Protein 8UCY (pdb70)

GO terms:
  GO:0009507 chloroplast (C, IDA)
  GO:0009706 chloroplast inner membrane (C, IDA)
  GO:0045036 protein targeting to chloroplast (P, IMP)
  GO:0005515 protein binding (F, IPI)
  GO:0016031 tRNA import into mitochondrion (P, IGI)
  GO:0007005 mitochondrion organization (P, IGI)
  GO:0005829 cytosol (C, HDA)
  GO:0009507 chloroplast (C, HDA)
  GO:0009536 plastid (C, HDA)
  GO:0009941 chloroplast envelope (C, HDA)
  GO:0005744 TIM23 mitochondrial import inner membrane translocase complex (C, IPI)

InterPro domains:
  IPR001660 Sterile alpha motif domain [PF00536] (203-252)
  IPR013761 Sterile alpha motif/pointed domain superfamily [G3DSA:1.10.150.50] (200-259)
  IPR013761 Sterile alpha motif/pointed domain superfamily [SSF47769] (202-254)
  IPR039175 Mitochondrial import inner membrane translocase subunit TIM22 [PTHR14110] (27-182)

Organism: Arabidopsis thaliana (NCBI:txid3702)

Secondary structure (DSSP, 8-state):
-GGGHHHHHHHHHHT-GGGHHHHHHTT--GGGGGG--HHHHHHTT--HHHHHHHHHHHHH-TT--/----HHHHHHHHHHT-GGGHHHHHHTT--GGGGGG--HHHHHHTT--HHHHHHHHHHHHH-TTS--/--GGGHHHHHHHHHHT-GGGHHHHHHTT--GGGGGG--HHHHHHTT--HHHHHHHHHHHHH-TTS--

Foldseek 3Di:
DVQCVVVCVLCVVLVNNVCSVLCVVLVVGLVCQLVDDLVSVVVSVHDDVVSVSSVVCSVPPPVRD/DFACVVVCVLCVVVVNNVCSVLCVVLVVGLVCQLVDDLVSVVVSVDDDVVSVSSVVCSVPPVSNPD/DPVQCVVVCVLCVVVVNNVCSVLCVVLVVGLVCQLVDDLVSVVVSVDDDVVSVSSVVCSVPPVVSPD

Nearest PDB structures (foldseek):
  8ucz-assembly3_C  TM=1.009E+00  e=1.328E-09  Arabidopsis thaliana
  8ucy-assembly3_C  TM=1.013E+00  e=4.065E-09  Arabidopsis thaliana
  8ud0-assembly2_B  TM=1.003E+00  e=6.870E-08  Arabidopsis thaliana
  3k1r-assembly1_B  TM=9.208E-01  e=5.910E-02  Homo sapiens
  5f3x-assembly2_D  TM=8.623E-01  e=9.467E-02  Mus musculus

B-factor: mean 31.94, std 17.02, range [13.14, 109.37]

Structure (mmCIF, N/CA/C/O backbone):
data_8UCY
#
_entry.id   8UCY
#
_cell.length_a   28.639
_cell.length_b   92.121
_cell.length_c   93.310
_cell.angle_alpha   90.000
_cell.angle_beta   90.000
_cell.angle_gamma   90.000
#
_symmetry.space_group_name_H-M   'P 21 21 21'
#
loop_
_entity.id
_entity.type
_entity.pdbx_description
1 polymer 'Chloroplastic import inner membrane translocase subunit HP30-1'
2 non-polymer 'CHLORIDE ION'
3 water water
#
loop_
_atom_site.group_PDB
_atom_site.id
_atom_site.type_symbol
_atom_site.label_atom_id
_atom_site.label_alt_id
_atom_site.label_comp_id
_atom_site.label_asym_id
_atom_site.label_entity_id
_atom_site.label_seq_id
_atom_site.pdbx_PDB_ins_code
_atom_site.Cartn_x
_atom_site.Cartn_y
_atom_site.Cartn_z
_atom_site.occupancy
_atom_site.B_iso_or_equiv
_atom_site.auth_seq_id
_atom_site.auth_comp_id
_atom_site.auth_asym_id
_atom_site.auth_atom_id
_atom_site.pdbx_PDB_model_num
ATOM 1 N N . ASP A 1 22 ? 6.95679 64.82565 14.18836 1.000 51.33000 193 ASP A N 1
ATOM 2 C CA . ASP A 1 22 ? 7.84353 63.73245 13.79599 1.000 70.65000 193 ASP A CA 1
ATOM 3 C C . ASP A 1 22 ? 9.27494 64.23826 13.60431 1.000 56.28000 193 ASP A C 1
ATOM 4 O O . ASP A 1 22 ? 10.17781 63.81029 14.31662 1.000 58.98000 193 ASP A O 1
ATOM 7 N N . PRO A 1 23 ? 9.48646 65.14489 12.64446 1.000 73.17719 194 PRO A N 1
ATOM 8 C CA . PRO A 1 23 ? 10.85083 65.66370 12.42785 1.000 68.10817 194 PRO A CA 1
ATOM 9 C C . PRO A 1 23 ? 11.41697 66.39417 13.63533 1.000 65.16571 194 PRO A C 1
ATOM 10 O O . PRO A 1 23 ? 12.64201 66.46489 13.79468 1.000 52.47734 194 PRO A O 1
ATOM 21 N N . PHE A 1 24 ? 10.56104 66.94021 14.49329 1.000 58.06222 195 PHE A N 1
ATOM 22 C CA . PHE A 1 24 ? 10.99929 67.57048 15.72959 1.000 48.81638 195 PHE A CA 1
ATOM 23 C C . PHE A 1 24 ? 11.33695 66.55106 16.80779 1.000 31.91172 195 PHE A C 1
ATOM 24 O O . PHE A 1 24 ? 11.75833 66.93569 17.89648 1.000 26.87954 195 PHE A O 1
ATOM 41 N N . PHE A 1 25 ? 11.12596 65.26655 16.53568 1.000 28.26918 196 PHE A N 1
ATOM 42 C CA . PHE A 1 25 ? 11.31559 64.19826 17.50485 1.000 24.91878 196 PHE A CA 1
ATOM 43 C C . PHE A 1 25 ? 12.26325 63.11544 16.99047 1.000 25.58201 196 PHE A C 1
ATOM 44 O O . PHE A 1 25 ? 12.41365 62.08787 17.66277 1.000 26.15840 196 PHE A O 1
ATOM 61 N N . THR A 1 26 ? 12.95829 63.34492 15.86958 1.000 29.83516 197 THR A N 1
ATOM 62 C CA . THR A 1 26 ? 13.70084 62.26525 15.21534 1.000 30.67210 197 THR A CA 1
ATOM 63 C C . THR A 1 26 ? 14.88983 61.80223 16.05237 1.000 28.20338 197 THR A C 1
ATOM 64 O O . THR A 1 26 ? 15.13305 60.59507 16.20015 1.000 28.91399 197 THR A O 1
ATOM 75 N N . ARG A 1 27 ? 15.66449 62.57954 16.60782 1.000 27.26380 198 ARG A N 1
ATOM 76 C CA . ARG A 1 27 ? 16.84533 62.25760 17.40921 1.000 28.56921 198 ARG A CA 1
ATOM 77 C C . ARG A 1 27 ? 16.46081 61.61687 18.73985 1.000 29.30088 198 ARG A C 1
ATOM 78 O O . ARG A 1 27 ? 17.15997 60.72227 19.23112 1.000 24.00551 198 ARG A O 1
ATOM 98 N N . GLY A 1 28 ? 15.29370 62.14237 19.30197 1.000 22.70535 199 GLY A N 1
ATOM 99 C CA . GLY A 1 28 ? 14.78713 61.46090 20.48859 1.000 20.42087 199 GLY A CA 1
ATOM 100 C C . GLY A 1 28 ? 14.35925 60.03821 20.20928 1.000 22.03948 199 GLY A C 1
ATOM 101 O O . GLY A 1 28 ? 14.57762 59.14434 21.02387 1.000 21.27360 199 GLY A O 1
ATOM 105 N N . ARG A 1 29 ? 13.67870 59.81744 19.07717 1.000 23.52650 200 ARG A N 1
ATOM 106 C CA . ARG A 1 29 ? 13.29468 58.46208 18.68400 1.000 25.49779 200 ARG A CA 1
ATOM 107 C C . ARG A 1 29 ? 14.53138 57.58965 18.51195 1.000 25.35041 200 ARG A C 1
ATOM 108 O O . ARG A 1 29 ? 14.57674 56.45947 18.99406 1.000 28.15074 200 ARG A O 1
ATOM 129 N N . THR A 1 30 ? 15.57846 58.13618 17.89763 1.000 25.78467 201 THR A N 1
ATOM 130 C CA . THR A 1 30 ? 16.81905 57.37974 17.73188 1.000 27.86650 201 THR A CA 1
ATOM 131 C C . THR A 1 30 ? 17.39334 56.95984 19.08643 1.000 26.67951 201 THR A C 1
ATOM 132 O O . THR A 1 30 ? 17.81752 55.80878 19.26024 1.000 25.85836 201 THR A O 1
ATOM 143 N N . MET A 1 31 ? 17.41514 57.87941 20.05275 1.000 23.35543 202 MET A N 1
ATOM 144 C CA . MET A 1 31 ? 17.92235 57.53253 21.37454 1.000 21.10253 202 MET A CA 1
ATOM 145 C C . MET A 1 31 ? 17.06177 56.45215 22.00138 1.000 21.80261 202 MET A C 1
ATOM 146 O O . MET A 1 31 ? 17.58303 55.48323 22.54958 1.000 21.64733 202 MET A O 1
ATOM 160 N N . LEU A 1 32 ? 15.73259 56.59210 21.93063 1.000 21.47100 203 LEU A N 1
ATOM 161 C CA . LEU A 1 32 ? 14.88093 55.59771 22.56369 1.000 20.91830 203 LEU A CA 1
ATOM 162 C C . LEU A 1 32 ? 15.05078 54.22546 21.93210 1.000 21.32624 203 LEU A C 1
ATOM 163 O O . LEU A 1 32 ? 15.05520 53.19968 22.63650 1.000 22.00790 203 LEU A O 1
ATOM 179 N N . VAL A 1 33 ? 15.18694 54.16496 20.60085 1.000 23.83180 204 VAL A N 1
ATOM 180 C CA . VAL A 1 33 ? 15.43470 52.87680 19.96242 1.000 28.46657 204 VAL A CA 1
ATOM 181 C C . VAL A 1 33 ? 16.73960 52.27771 20.47202 1.000 28.71134 204 VAL A C 1
ATOM 182 O O . VAL A 1 33 ? 16.83689 51.08409 20.74894 1.000 30.07992 204 VAL A O 1
ATOM 195 N N . LYS A 1 34 ? 17.76293 53.10629 20.61643 1.000 25.30567 205 LYS A N 1
ATOM 196 C CA . LYS A 1 34 ? 19.05371 52.60530 21.08030 1.000 25.38725 205 LYS A CA 1
ATOM 197 C C . LYS A 1 34 ? 18.97615 52.08560 22.51404 1.000 31.16163 205 LYS A C 1
ATOM 198 O O . LYS A 1 34 ? 19.65827 51.12035 22.85814 1.000 26.90586 205 LYS A O 1
ATOM 217 N N . LEU A 1 35 ? 18.14516 52.68371 23.35112 1.000 24.61611 206 LEU A N 1
ATOM 218 C CA . LEU A 1 35 ? 17.98247 52.27104 24.74319 1.000 23.07908 206 LEU A CA 1
ATOM 219 C C . LEU A 1 35 ? 16.98164 51.13165 24.92297 1.000 22.23424 206 LEU A C 1
ATOM 220 O O . LEU A 1 35 ? 16.89589 50.58678 26.02566 1.000 29.79041 206 LEU A O 1
ATOM 236 N N . GLY A 1 36 ? 16.27330 50.73565 23.87445 1.000 25.71098 207 GLY A N 1
ATOM 237 C CA . GLY A 1 36 ? 15.18431 49.77718 24.05975 1.000 27.34538 207 GLY A CA 1
ATOM 238 C C . GLY A 1 36 ? 14.01627 50.37518 24.81805 1.000 28.99295 207 GLY A C 1
ATOM 239 O O . GLY A 1 36 ? 13.34945 49.65561 25.58968 1.000 33.08818 207 GLY A O 1
ATOM 243 N N . LEU A 1 37 ? 13.75794 51.67741 24.63553 1.000 23.77653 208 LEU A N 1
ATOM 244 C CA . LEU A 1 37 ? 12.71074 52.40668 25.33208 1.000 22.50270 208 LEU A CA 1
ATOM 245 C C . LEU A 1 37 ? 11.73748 53.06525 24.36140 1.000 22.94749 208 LEU A C 1
ATOM 246 O O . LEU A 1 37 ? 11.17074 54.08995 24.66838 1.000 21.06305 208 LEU A O 1
ATOM 262 N N A GLU A 1 38 ? 11.50829 52.43494 23.21195 0.610 27.34802 209 GLU A N 1
ATOM 263 N N B GLU A 1 38 ? 11.51726 52.45199 23.19599 0.390 27.32433 209 GLU A N 1
ATOM 264 C CA A GLU A 1 38 ? 10.67904 53.01983 22.16499 0.610 27.80333 209 GLU A CA 1
ATOM 265 C CA B GLU A 1 38 ? 10.67401 53.06980 22.17512 0.390 27.76912 209 GLU A CA 1
ATOM 266 C C A GLU A 1 38 ? 9.25313 53.26933 22.63558 0.610 24.52926 209 GLU A C 1
ATOM 267 C C B GLU A 1 38 ? 9.26111 53.32322 22.67971 0.390 24.65296 209 GLU A C 1
ATOM 268 O O A GLU A 1 38 ? 8.56596 54.13409 22.08523 0.610 25.47148 209 GLU A O 1
ATOM 269 O O B GLU A 1 38 ? 8.58694 54.23883 22.19648 0.390 25.70835 209 GLU A O 1
ATOM 291 N N . LYS A 1 39 ? 8.78749 52.52037 23.63400 1.000 24.43714 210 LYS A N 1
ATOM 292 C CA . LYS A 1 39 ? 7.42865 52.70286 24.12838 1.000 25.91363 210 LYS A CA 1
ATOM 293 C C . LYS A 1 39 ? 7.19272 54.11028 24.67110 1.000 26.66109 210 LYS A C 1
ATOM 294 O O . LYS A 1 39 ? 6.03634 54.55308 24.72400 1.000 29.59829 210 LYS A O 1
ATOM 313 N N . TYR A 1 40 ? 8.22933 54.81922 25.07320 1.000 21.58153 211 TYR A N 1
ATOM 314 C CA . TYR A 1 40 ? 8.07252 56.13457 25.66864 1.000 20.43140 211 TYR A CA 1
ATOM 315 C C . TYR A 1 40 ? 8.12579 57.25521 24.64644 1.000 21.87631 211 TYR A C 1
ATOM 316 O O . TYR A 1 40 ? 8.12498 58.41525 25.02738 1.000 19.57866 211 TYR A O 1
ATOM 334 N N A GLU A 1 41 ? 8.20121 56.94455 23.35360 0.540 20.34191 212 GLU A N 1
ATOM 335 N N B GLU A 1 41 ? 8.20522 56.93555 23.35657 0.460 20.33928 212 GLU A N 1
ATOM 336 C CA A GLU A 1 41 ? 8.12956 58.01400 22.36235 0.540 21.23676 212 GLU A CA 1
ATOM 337 C CA B GLU A 1 41 ? 8.11958 57.98204 22.34128 0.460 21.29466 212 GLU A CA 1
ATOM 338 C C A GLU A 1 41 ? 6.82094 58.78645 22.50119 0.540 21.22097 212 GLU A C 1
ATOM 339 C C B GLU A 1 41 ? 6.82495 58.77447 22.49215 0.460 21.21833 212 GLU A C 1
ATOM 340 O O A GLU A 1 41 ? 6.80872 60.01875 22.37832 0.540 20.72354 212 GLU A O 1
ATOM 341 O O B GLU A 1 41 ? 6.82772 60.00780 22.36727 0.460 20.70248 212 GLU A O 1
ATOM 363 N N . LYS A 1 42 ? 5.71878 58.08371 22.78215 1.000 22.18161 213 LYS A N 1
ATOM 364 C CA . LYS A 1 42 ? 4.43831 58.75596 23.00972 1.000 21.57364 213 LYS A CA 1
ATOM 365 C C . LYS A 1 42 ? 4.56311 59.78723 24.13525 1.000 23.65284 213 LYS A C 1
ATOM 366 O O . LYS A 1 42 ? 4.06699 60.91806 24.02244 1.000 20.10504 213 LYS A O 1
ATOM 385 N N . ASN A 1 43 ? 5.21420 59.40507 25.22584 1.000 18.13112 214 ASN A N 1
ATOM 386 C CA . ASN A 1 43 ? 5.41415 60.28235 26.37393 1.000 15.98876 214 ASN A CA 1
ATOM 387 C C . ASN A 1 43 ? 6.21775 61.51410 25.97551 1.000 18.61539 214 ASN A C 1
ATOM 388 O O . ASN A 1 43 ? 5.93302 62.63568 26.43354 1.000 16.82833 214 ASN A O 1
ATOM 399 N N . PHE A 1 44 ? 7.26839 61.32710 25.17233 1.000 16.74148 215 PHE A N 1
ATOM 400 C CA . PHE A 1 44 ? 8.03301 62.46604 24.68870 1.000 15.69925 215 PHE A CA 1
ATOM 401 C C . PHE A 1 44 ? 7.16758 63.41232 23.86667 1.000 15.55976 215 PHE A C 1
ATOM 402 O O . PHE A 1 44 ? 7.20361 64.62482 24.07872 1.000 16.42829 215 PHE A O 1
ATOM 419 N N . LYS A 1 45 ? 6.35147 62.87488 22.95486 1.000 16.49935 216 LYS A N 1
ATOM 420 C CA . LYS A 1 45 ? 5.46316 63.72703 22.17761 1.000 18.15744 216 LYS A CA 1
ATOM 421 C C . LYS A 1 45 ? 4.47909 64.44686 23.07310 1.000 18.90490 216 LYS A C 1
ATOM 422 O O . LYS A 1 45 ? 4.22386 65.63813 22.87629 1.000 17.83109 216 LYS A O 1
ATOM 441 N N . LYS A 1 46 ? 3.89740 63.73985 24.04770 1.000 16.89413 217 LYS A N 1
ATOM 442 C CA . LYS A 1 46 ? 2.86939 64.35079 24.88194 1.000 18.39431 217 LYS A CA 1
ATOM 443 C C . LYS A 1 46 ? 3.44787 65.50530 25.68448 1.000 19.42338 217 LYS A C 1
ATOM 444 O O . LYS A 1 46 ? 2.78203 66.53625 25.85754 1.000 22.23161 217 LYS A O 1
ATOM 463 N N . GLY A 1 47 ? 4.67633 65.35919 26.17429 1.000 19.52866 218 GLY A N 1
ATOM 464 C CA . GLY A 1 47 ? 5.38793 66.35589 26.94733 1.000 19.32074 218 GLY A CA 1
ATOM 465 C C . GLY A 1 47 ? 6.07042 67.41453 26.15355 1.000 20.83934 218 GLY A C 1
ATOM 466 O O . GLY A 1 47 ? 6.71501 68.28064 26.74331 1.000 19.01017 218 GLY A O 1
ATOM 470 N N . LEU A 1 48 ? 6.01163 67.31781 24.83834 1.000 17.05204 219 LEU A N 1
ATOM 471 C CA . LEU A 1 48 ? 6.72718 68.24472 23.95220 1.000 17.60474 219 LEU A CA 1
ATOM 472 C C . LEU A 1 48 ? 8.22639 68.21638 24.23512 1.000 17.56000 219 LEU A C 1
ATOM 473 O O . LEU A 1 48 ? 8.90739 69.23425 24.14324 1.000 16.76517 219 LEU A O 1
ATOM 489 N N . LEU A 1 49 ? 8.74267 67.01024 24.47872 1.000 16.10193 220 LEU A N 1
ATOM 490 C CA . LEU A 1 49 ? 10.17204 66.74208 24.66508 1.000 14.49121 220 LEU A CA 1
ATOM 491 C C . LEU A 1 49 ? 10.78828 66.56218 23.27121 1.000 17.89162 2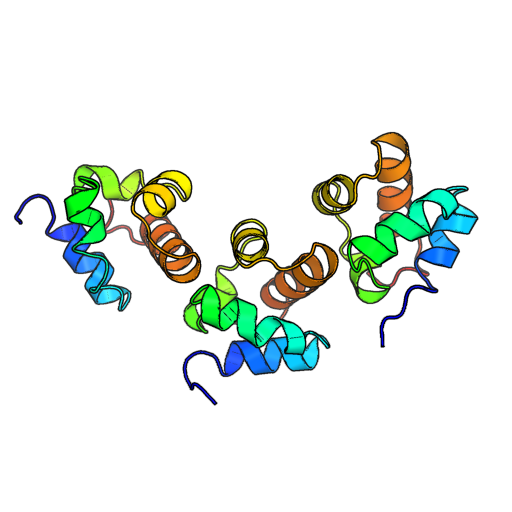20 LEU A C 1
ATOM 492 O O . LEU A 1 49 ? 11.18601 65.46861 22.85217 1.000 17.91531 220 LEU A O 1
ATOM 508 N N . THR A 1 50 ? 10.84075 67.69605 22.55404 1.000 18.38378 221 THR A N 1
ATOM 509 C CA . THR A 1 50 ? 11.35479 67.75295 21.20283 1.000 18.48116 221 THR A CA 1
ATOM 510 C C . THR A 1 50 ? 12.87491 67.64629 21.22754 1.000 17.99953 221 THR A C 1
ATOM 511 O O . THR A 1 50 ? 13.52353 67.72823 22.27432 1.000 17.76266 221 THR A O 1
ATOM 522 N N . ASP A 1 51 ? 13.44921 67.53783 20.03588 1.000 19.64709 222 ASP A N 1
ATOM 523 C CA . ASP A 1 51 ? 14.88939 67.29032 19.97428 1.000 19.96292 222 ASP A CA 1
ATOM 524 C C . ASP A 1 51 ? 15.72786 68.36538 20.65044 1.000 18.53380 222 ASP A C 1
ATOM 525 O O . ASP A 1 51 ? 16.72262 68.00765 21.30087 1.000 18.99175 222 ASP A O 1
ATOM 534 N N . PRO A 1 52 ? 15.39361 69.65925 20.58294 1.000 18.01269 223 PRO A N 1
ATOM 535 C CA . PRO A 1 52 ? 16.14922 70.65496 21.36796 1.000 18.52064 223 PRO A CA 1
ATOM 536 C C . PRO A 1 52 ? 16.13945 70.41915 22.86737 1.000 19.52076 223 PRO A C 1
ATOM 537 O O . PRO A 1 52 ? 17.03245 70.92621 23.56606 1.000 19.83396 223 PRO A O 1
ATOM 548 N N . THR A 1 53 ? 15.14148 69.68688 23.39919 1.000 16.84676 224 THR A N 1
ATOM 549 C CA . THR A 1 53 ? 15.12567 69.43224 24.83256 1.000 15.72031 224 THR A CA 1
ATOM 550 C C . THR A 1 53 ? 16.08300 68.32500 25.27511 1.000 15.58082 224 THR A C 1
ATOM 551 O O . THR A 1 53 ? 16.35690 68.20923 26.46664 1.000 16.09930 224 THR A O 1
ATOM 562 N N . LEU A 1 54 ? 16.55416 67.47874 24.36065 1.000 16.84676 225 LEU A N 1
ATOM 563 C CA . LEU A 1 54 ? 17.31753 66.29640 24.77215 1.000 18.17850 225 LEU A CA 1
ATOM 564 C C . LEU A 1 54 ? 18.52383 66.61230 25.64614 1.000 17.60737 225 LEU A C 1
ATOM 565 O O . LEU A 1 54 ? 18.66413 65.97475 26.70343 1.000 18.42589 225 LEU A O 1
ATOM 581 N N . PRO A 1 55 ? 19.37570 67.60189 25.32907 1.000 18.01532 226 PRO A N 1
ATOM 582 C CA . PRO A 1 55 ? 20.50005 67.88763 26.23704 1.000 19.59709 226 PRO A CA 1
ATOM 583 C C . PRO A 1 55 ? 20.04641 68.46883 27.57182 1.000 20.50509 226 PRO A C 1
ATOM 584 O O . PRO A 1 55 ? 20.85994 68.56422 28.50452 1.000 23.60283 226 PRO A O 1
ATOM 595 N N . LEU A 1 56 ? 18.78508 68.89738 27.68575 1.000 18.00742 227 LEU A N 1
ATOM 596 C CA . LEU A 1 56 ? 18.29725 69.58193 28.87082 1.000 17.63369 227 LEU A CA 1
ATOM 597 C C . LEU A 1 56 ? 17.45267 68.70583 29.78717 1.000 15.63345 227 LEU A C 1
ATOM 598 O O . LEU A 1 56 ? 17.00092 69.19777 30.83073 1.000 19.81290 227 LEU A O 1
ATOM 614 N N . LEU A 1 57 ? 17.21059 67.44253 29.42014 1.000 16.17299 228 LEU A N 1
ATOM 615 C CA . LEU A 1 57 ? 16.26285 66.62475 30.17371 1.000 16.60199 228 LEU A CA 1
ATOM 616 C C . LEU A 1 57 ? 16.72795 66.48552 31.61905 1.000 18.87858 228 LEU A C 1
ATOM 617 O O . LEU A 1 57 ? 17.93622 66.40489 31.91203 1.000 19.49181 228 LEU A O 1
ATOM 633 N N . THR A 1 58 ? 15.75657 66.47532 32.52568 1.000 19.93397 229 THR A N 1
ATOM 634 C CA . THR A 1 58 ? 15.96668 66.30390 33.95311 1.000 20.96567 229 THR A CA 1
ATOM 635 C C . THR A 1 58 ? 15.07106 65.17083 34.44384 1.000 22.07896 229 THR A C 1
ATOM 636 O O . THR A 1 58 ? 14.05996 64.81549 33.81262 1.000 19.88659 229 THR A O 1
ATOM 647 N N . ASP A 1 59 ? 15.43135 64.61024 35.59718 1.000 22.43690 230 ASP A N 1
ATOM 648 C CA . ASP A 1 59 ? 14.55467 63.61291 36.19525 1.000 23.62125 230 ASP A CA 1
ATOM 649 C C . ASP A 1 59 ? 13.14629 64.17112 36.39261 1.000 24.48978 230 ASP A C 1
ATOM 650 O O . ASP A 1 59 ? 12.15273 63.49290 36.11356 1.000 22.75799 230 ASP A O 1
ATOM 659 N N . SER A 1 60 ? 13.04245 65.41486 36.85383 1.000 22.58165 231 SER A N 1
ATOM 660 C CA . SER A 1 60 ? 11.73406 66.01304 37.09723 1.000 26.69267 231 SER A CA 1
ATOM 661 C C . SER A 1 60 ? 10.90814 66.07451 35.81994 1.000 22.62903 231 SER A C 1
ATOM 662 O O . SER A 1 60 ? 9.71345 65.75138 35.82992 1.000 27.80597 231 SER A O 1
ATOM 670 N N . ALA A 1 61 ? 11.52202 66.48688 34.71256 1.000 21.21833 232 ALA A N 1
ATOM 671 C CA . ALA A 1 61 ? 10.77905 66.62238 33.45740 1.000 21.70787 232 ALA A CA 1
ATOM 672 C C . ALA A 1 61 ? 10.29799 65.25417 32.96826 1.000 22.35794 232 ALA A C 1
ATOM 673 O O . ALA A 1 61 ? 9.15284 65.10020 32.53864 1.000 21.65260 232 ALA A O 1
ATOM 680 N N . LEU A 1 62 ? 11.15400 64.23569 33.07010 1.000 21.40257 233 LEU A N 1
ATOM 681 C CA . LEU A 1 62 ? 10.78392 62.90154 32.60097 1.000 20.89461 233 LEU A CA 1
ATOM 682 C C . LEU A 1 62 ? 9.72909 62.29026 33.50914 1.000 20.82092 233 LEU A C 1
ATOM 683 O O . LEU A 1 62 ? 8.83041 61.59366 33.02298 1.000 21.58943 233 LEU A O 1
ATOM 699 N N . LYS A 1 63 ? 9.80171 62.56801 34.82080 1.000 21.78419 234 LYS A N 1
ATOM 700 C CA . LYS A 1 63 ? 8.75473 62.12074 35.73037 1.000 25.06353 234 LYS A CA 1
ATOM 701 C C . LYS A 1 63 ? 7.42788 62.80336 35.39799 1.000 24.20553 234 LYS A C 1
ATOM 702 O O . LYS A 1 63 ? 6.36549 62.16928 35.43610 1.000 26.84006 234 LYS A O 1
ATOM 721 N N . ASP A 1 64 ? 7.46845 64.08833 35.03022 1.000 24.30818 235 ASP A N 1
ATOM 722 C CA . ASP A 1 64 ? 6.24355 64.77518 34.64578 1.000 26.84006 235 ASP A CA 1
ATOM 723 C C . ASP A 1 64 ? 5.67119 64.22493 33.34877 1.000 24.50031 235 ASP A C 1
ATOM 724 O O . ASP A 1 64 ? 4.45397 64.30336 33.12979 1.000 32.47495 235 ASP A O 1
ATOM 733 N N . ALA A 1 65 ? 6.50219 63.62581 32.51469 1.000 23.65284 236 ALA A N 1
ATOM 734 C CA . ALA A 1 65 ? 6.08901 62.93149 31.30321 1.000 23.64757 236 ALA A CA 1
ATOM 735 C C . ALA A 1 65 ? 5.72955 61.46447 31.57473 1.000 23.55546 236 ALA A C 1
ATOM 736 O O . ALA A 1 65 ? 5.55063 60.69269 30.63190 1.000 25.89258 236 ALA A O 1
ATOM 743 N N . ASN A 1 66 ? 5.63177 61.06916 32.84380 1.000 22.88695 237 ASN A N 1
ATOM 744 C CA . ASN A 1 66 ? 5.13025 59.75170 33.23781 1.000 25.18197 237 ASN A CA 1
ATOM 745 C C . ASN A 1 66 ? 6.07006 58.60849 32.87128 1.000 27.38486 237 ASN A C 1
ATOM 746 O O . ASN A 1 66 ? 5.62196 57.48060 32.66372 1.000 27.68490 237 ASN A O 1
ATOM 757 N N . ILE A 1 67 ? 7.36478 58.87782 32.81909 1.000 23.55282 238 ILE A N 1
ATOM 758 C CA . ILE A 1 67 ? 8.36754 57.84944 32.54181 1.000 22.78168 238 ILE A CA 1
ATOM 759 C C . ILE A 1 67 ? 8.81997 57.26949 33.87104 1.000 21.03936 238 ILE A C 1
ATOM 760 O O . ILE A 1 67 ? 9.19185 58.04657 34.76276 1.000 24.01867 238 ILE A O 1
ATOM 776 N N . PRO A 1 68 ? 8.80430 55.94905 34.03771 1.000 21.51047 239 PRO A N 1
ATOM 777 C CA . PRO A 1 68 ? 9.13775 55.32706 35.33691 1.000 23.50282 239 PRO A CA 1
ATOM 778 C C . PRO A 1 68 ? 10.62190 55.39364 35.64908 1.000 23.85023 239 PRO A C 1
ATOM 779 O O . PRO A 1 68 ? 11.44902 55.71360 34.78333 1.000 22.15266 239 PRO A O 1
ATOM 790 N N . PRO A 1 69 ? 10.99804 55.04686 36.88196 1.000 23.55546 240 PRO A N 1
ATOM 791 C CA . PRO A 1 69 ? 12.37410 55.32397 37.34073 1.000 23.35017 240 PRO A CA 1
ATOM 792 C C . PRO A 1 69 ? 13.47410 54.70312 36.49542 1.000 21.82893 240 PRO A C 1
ATOM 793 O O . PRO A 1 69 ? 14.43423 55.40087 36.15554 1.000 20.40771 240 PRO A O 1
ATOM 804 N N . GLY A 1 70 ? 13.38305 53.42693 36.14325 1.000 21.16043 241 GLY A N 1
ATOM 805 C CA . GLY A 1 70 ? 14.46015 52.77578 35.40787 1.000 20.17347 241 GLY A CA 1
ATOM 806 C C . GLY A 1 70 ? 14.74963 53.46041 34.07940 1.000 19.51023 241 GLY A C 1
ATOM 807 O O . GLY A 1 70 ? 15.90109 53.82127 33.76454 1.000 17.77318 241 GLY A O 1
ATOM 811 N N . PRO A 1 71 ? 13.70993 53.62152 33.26351 1.000 18.79173 242 PRO A N 1
ATOM 812 C CA . PRO A 1 71 ? 13.86242 54.33889 31.98922 1.000 18.23113 242 PRO A CA 1
ATOM 813 C C . PRO A 1 71 ? 14.39825 55.73991 32.17941 1.000 17.04415 242 PRO A C 1
ATOM 814 O O . PRO A 1 71 ? 15.23431 56.17271 31.37794 1.000 16.12299 242 PRO A O 1
ATOM 825 N N . ARG A 1 72 ? 13.99028 56.46290 33.21852 1.000 18.15481 243 ARG A N 1
ATOM 826 C CA . ARG A 1 72 ? 14.56620 57.79089 33.43749 1.000 17.64159 243 ARG A CA 1
ATOM 827 C C . ARG A 1 72 ? 16.07943 57.69773 33.65324 1.000 18.57328 243 ARG A C 1
ATOM 828 O O . ARG A 1 72 ? 16.84532 58.50086 33.09375 1.000 17.60737 243 ARG A O 1
ATOM 849 N N . LEU A 1 73 ? 16.53087 56.71715 34.44045 1.000 17.93899 244 LEU A N 1
ATOM 850 C CA . LEU A 1 73 ? 17.96313 56.59790 34.66619 1.000 17.52315 244 LEU A CA 1
ATOM 851 C C . LEU A 1 73 ? 18.69647 56.35591 33.35008 1.000 19.42601 244 LEU A C 1
ATOM 852 O O . LEU A 1 73 ? 19.77479 56.91953 33.10478 1.000 18.09164 244 LEU A O 1
ATOM 868 N N . MET A 1 74 ? 18.16171 55.48453 32.51423 1.000 16.11772 245 MET A N 1
ATOM 869 C CA . MET A 1 74 ? 18.81919 55.13932 31.25791 1.000 16.15983 245 MET A CA 1
ATOM 870 C C . MET A 1 74 ? 18.86045 56.33178 30.30390 1.000 15.95718 245 MET A C 1
ATOM 871 O O . MET A 1 74 ? 19.89180 56.58829 29.68685 1.000 16.52040 245 MET A O 1
ATOM 885 N N . ILE A 1 75 ? 17.78467 57.11200 30.22059 1.000 14.98864 246 ILE A N 1
ATOM 886 C CA . ILE A 1 75 ? 17.72500 58.28415 29.34960 1.000 14.93074 246 ILE A CA 1
ATOM 887 C C . ILE A 1 75 ? 18.69335 59.33883 29.83162 1.000 16.37302 246 ILE A C 1
ATOM 888 O O . ILE A 1 75 ? 19.46130 59.89957 29.03152 1.000 17.08100 246 ILE A O 1
ATOM 904 N N . LEU A 1 76 ? 18.68696 59.63052 31.13837 1.000 17.04678 247 LEU A N 1
ATOM 905 C CA . LEU A 1 76 ? 19.56533 60.68703 31.65045 1.000 17.56526 247 LEU A CA 1
ATOM 906 C C . LEU A 1 76 ? 21.02555 60.31984 31.46654 1.000 19.26810 247 LEU A C 1
ATOM 907 O O . LEU A 1 76 ? 21.86055 61.18136 31.17116 1.000 20.84724 247 LEU A O 1
ATOM 923 N N . ASP A 1 77 ? 21.37186 59.04565 31.66508 1.000 17.73634 248 ASP A N 1
ATOM 924 C CA . ASP A 1 77 ? 22.74912 58.61443 31.46306 1.000 19.75237 248 ASP A CA 1
ATOM 925 C C . ASP A 1 77 ? 23.14201 58.75751 29.99915 1.000 19.47865 248 ASP A C 1
ATOM 926 O O . ASP A 1 77 ? 24.24438 59.20932 29.68456 1.000 18.21008 248 ASP A O 1
ATOM 935 N N . HIS A 1 78 ? 22.24875 58.37598 29.09179 1.000 17.23101 249 HIS A N 1
ATOM 936 C CA . HIS A 1 78 ? 22.51967 58.51382 27.67395 1.000 16.90992 249 HIS A CA 1
ATOM 937 C C . HIS A 1 78 ? 22.83410 59.95204 27.31038 1.000 18.81541 249 HIS A C 1
ATOM 938 O O . HIS A 1 78 ? 23.81737 60.23971 26.61344 1.000 18.62592 249 HIS A O 1
ATOM 952 N N . ILE A 1 79 ? 22.03555 60.89609 27.78731 1.000 18.16797 250 ILE A N 1
ATOM 953 C CA . ILE A 1 79 ? 22.28599 62.27342 27.35562 1.000 18.72593 250 ILE A CA 1
ATOM 954 C C . ILE A 1 79 ? 23.57289 62.81708 27.95914 1.000 23.53703 250 ILE A C 1
ATOM 955 O O . ILE A 1 79 ? 24.23570 63.66025 27.34582 1.000 24.96878 250 ILE A O 1
ATOM 971 N N . GLN A 1 80 ? 24.00713 62.31255 29.11657 1.000 25.07669 251 GLN A N 1
ATOM 972 C CA . GLN A 1 80 ? 25.29512 62.73931 29.68079 1.000 25.97680 251 GLN A CA 1
ATOM 973 C C . GLN A 1 80 ? 26.49928 62.07809 29.02030 1.000 26.22420 251 GLN A C 1
ATOM 974 O O . GLN A 1 80 ? 27.64696 62.55172 29.18973 1.000 27.85860 251 GLN A O 1
ATOM 988 N N . ARG A 1 81 ? 26.29072 61.03391 28.22479 1.000 24.35292 252 ARG A N 1
ATOM 989 C CA . ARG A 1 81 ? 27.41202 60.29836 27.66517 1.000 22.28951 252 ARG A CA 1
ATOM 990 C C . ARG A 1 81 ? 27.51793 60.38229 26.15031 1.000 27.66121 252 ARG A C 1
ATOM 991 O O . ARG A 1 81 ? 28.61962 60.31469 25.60540 1.000 26.89533 252 ARG A O 1
ATOM 1013 N N . ASP A 1 82 ? 26.41136 60.48206 25.44431 1.000 29.08243 253 ASP A N 1
ATOM 1014 C CA . ASP A 1 82 ? 26.44951 60.35874 24.00696 1.000 28.86136 253 ASP A CA 1
ATOM 1015 C C . ASP A 1 82 ? 26.77685 61.70064 23.37714 1.000 30.13519 253 ASP A C 1
ATOM 1016 O O . ASP A 1 82 ? 26.01709 62.65548 23.55907 1.000 31.46430 253 ASP A O 1
ATOM 1025 N N . PRO A 1 83 ? 27.91326 61.83942 22.69172 1.000 30.15888 254 PRO A N 1
ATOM 1026 C CA . PRO A 1 83 ? 28.19764 63.11039 22.02175 1.000 34.98314 254 PRO A CA 1
ATOM 1027 C C . PRO A 1 83 ? 27.26061 63.37247 20.85704 1.000 37.33342 254 PRO A C 1
ATOM 1028 O O . PRO A 1 83 ? 27.32523 64.46098 20.28875 1.000 42.54721 254 PRO A O 1
ATOM 1039 N N . GLU A 1 84 ? 26.37427 62.41849 20.52522 1.000 39.60212 255 GLU A N 1
ATOM 1040 C CA . GLU A 1 84 ? 25.36037 62.65215 19.50349 1.000 50.35341 255 GLU A CA 1
ATOM 1041 C C . GLU A 1 84 ? 24.30081 63.62192 19.99966 1.000 46.42136 255 GLU A C 1
ATOM 1042 O O . GLU A 1 84 ? 23.67162 64.33136 19.20087 1.000 49.99284 255 GLU A O 1
ATOM 1054 N N . ILE A 1 85 ? 24.08866 63.65540 21.31089 1.000 42.07347 256 ILE A N 1
ATOM 1055 C CA . ILE A 1 85 ? 23.12623 64.56696 21.92685 1.000 49.04535 256 ILE A CA 1
ATOM 1056 C C . ILE A 1 85 ? 23.85113 65.89315 22.11472 1.000 54.70393 256 ILE A C 1
ATOM 1057 O O . ILE A 1 85 ? 24.75559 65.99987 22.94938 1.000 56.29886 256 ILE A O 1
ATOM 1073 N N . LYS A 1 86 ? 23.48067 66.88784 21.31348 1.000 57.12001 257 LYS A N 1
ATOM 1074 C CA . LYS A 1 86 ? 24.12047 68.20138 21.33738 1.000 72.20339 257 LYS A CA 1
ATOM 1075 C C . LYS A 1 86 ? 24.43599 68.66907 22.75836 1.000 68.58717 257 LYS A C 1
ATOM 1076 O O . LYS A 1 86 ? 24.22715 69.83502 23.10045 1.000 69.95839 257 LYS A O 1
ATOM 1080 N N . ASP B 1 22 ? 15.59994 39.20497 59.59323 1.000 54.52233 193 ASP B N 1
ATOM 1081 C CA . ASP B 1 22 ? 16.49545 38.93768 60.71796 1.000 70.27948 193 ASP B CA 1
ATOM 1082 C C . ASP B 1 22 ? 17.54378 40.04166 60.83467 1.000 67.73181 193 ASP B C 1
ATOM 1083 O O . ASP B 1 22 ? 18.74125 39.79531 60.65890 1.000 54.01700 193 ASP B O 1
ATOM 1091 N N . PRO B 1 23 ? 17.09652 41.26129 61.13569 1.000 46.83456 194 PRO B N 1
ATOM 1092 C CA . PRO B 1 23 ? 18.01870 42.40633 61.12457 1.000 39.47842 194 PRO B CA 1
ATOM 1093 C C . PRO B 1 23 ? 18.86780 42.50916 62.37817 1.000 39.98901 194 PRO B C 1
ATOM 1094 O O . PRO B 1 23 ? 18.39737 42.30828 63.49903 1.0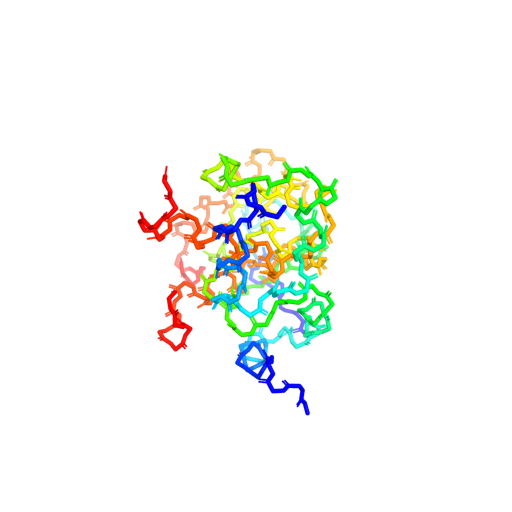00 38.28617 194 PRO B O 1
ATOM 1105 N N . PHE B 1 24 ? 20.12987 42.90173 62.16494 1.000 32.31966 195 PHE B N 1
ATOM 1106 C CA . PHE B 1 24 ? 21.08188 43.14237 63.27329 1.000 26.48739 195 PHE B CA 1
ATOM 1107 C C . PHE B 1 24 ? 21.13792 44.64849 63.57435 1.000 21.98685 195 PHE B C 1
ATOM 1108 O O . PHE B 1 24 ? 21.39423 45.39569 62.64752 1.000 21.72103 195 PHE B O 1
ATOM 1125 N N . PHE B 1 25 ? 20.91431 45.03643 64.82449 1.000 19.73131 196 PHE B N 1
ATOM 1126 C CA . PHE B 1 25 ? 20.97948 46.46061 65.25958 1.000 17.73897 196 PHE B CA 1
ATOM 1127 C C . PHE B 1 25 ? 21.91157 46.63832 66.45600 1.000 17.19680 196 PHE B C 1
ATOM 1128 O O . PHE B 1 25 ? 22.03148 47.73547 66.94519 1.000 16.88887 196 PHE B O 1
ATOM 1145 N N . THR B 1 26 ? 22.59216 45.57786 66.88952 1.000 19.67604 197 THR B N 1
ATOM 1146 C CA . THR B 1 26 ? 23.40016 45.61972 68.12222 1.000 21.39204 197 THR B CA 1
ATOM 1147 C C . THR B 1 26 ? 24.56303 46.59246 68.03182 1.000 20.19189 197 THR B C 1
ATOM 1148 O O . THR B 1 26 ? 24.82227 47.26775 69.00503 1.000 19.41285 197 THR B O 1
ATOM 1159 N N A ARG B 1 27 ? 25.34022 46.50404 66.95163 0.600 18.47064 198 ARG B N 1
ATOM 1160 N N B ARG B 1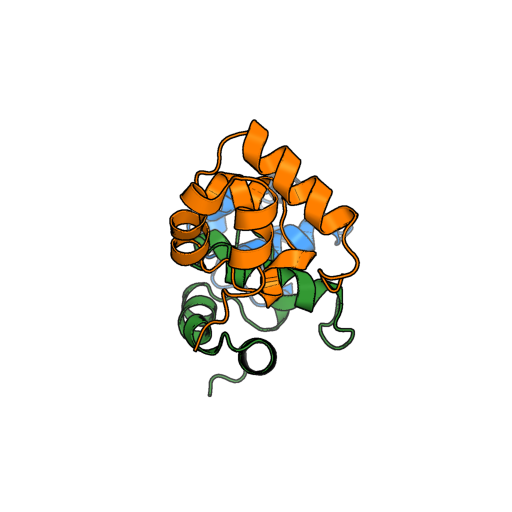 27 ? 25.33722 46.50904 66.94963 0.400 18.53117 198 ARG B N 1
ATOM 1161 C CA A ARG B 1 27 ? 26.52789 47.37972 66.80025 0.600 20.05767 198 ARG B CA 1
ATOM 1162 C CA B ARG B 1 27 ? 26.52490 47.38373 66.80225 0.400 20.21032 198 ARG B CA 1
ATOM 1163 C C A ARG B 1 27 ? 26.06643 48.84721 66.81215 0.600 18.43116 198 ARG B C 1
ATOM 1164 C C B ARG B 1 27 ? 26.06245 48.84922 66.82016 0.400 18.42589 198 ARG B C 1
ATOM 1165 O O A ARG B 1 27 ? 26.83298 49.67466 67.24247 0.600 18.79173 198 ARG B O 1
ATOM 1166 O O B ARG B 1 27 ? 26.85792 49.68461 67.20242 0.400 18.84436 198 ARG B O 1
ATOM 1207 N N . GLY B 1 28 ? 24.93573 49.15302 66.16778 1.000 15.50186 199 GLY B N 1
ATOM 1208 C CA . GLY B 1 28 ? 24.42010 50.53753 66.12781 1.000 14.80704 199 GLY B CA 1
ATOM 1209 C C . GLY B 1 28 ? 23.95972 50.98078 67.49129 1.000 14.93337 199 GLY B C 1
ATOM 1210 O O . GLY B 1 28 ? 24.20548 52.11774 67.85526 1.000 15.17550 199 GLY B O 1
ATOM 1214 N N . ARG B 1 29 ? 23.30292 50.07887 68.20285 1.000 16.24142 200 ARG B N 1
ATOM 1215 C CA . ARG B 1 29 ? 22.82639 50.38313 69.56044 1.000 17.78108 200 ARG B CA 1
ATOM 1216 C C . ARG B 1 29 ? 24.04806 50.64537 70.44235 1.000 20.45508 200 ARG B C 1
ATOM 1217 O O . ARG B 1 29 ? 23.96321 51.53089 71.21398 1.000 20.17084 200 ARG B O 1
ATOM 1238 N N . THR B 1 30 ? 25.11104 49.87118 70.30510 1.000 19.24704 201 THR B N 1
ATOM 1239 C CA . THR B 1 30 ? 26.35346 50.05733 71.07602 1.000 21.43678 201 THR B CA 1
ATOM 1240 C C . THR B 1 30 ? 26.92143 51.43258 70.78834 1.000 20.99199 201 THR B C 1
ATOM 1241 O O . THR B 1 30 ? 27.31059 52.09570 71.71235 1.000 20.91040 201 THR B O 1
ATOM 1252 N N . MET B 1 31 ? 26.98984 51.82779 69.52400 1.000 17.95215 202 MET B N 1
ATOM 1253 C CA . MET B 1 31 ? 27.49761 53.16305 69.13544 1.000 16.37302 202 MET B CA 1
ATOM 1254 C C . MET B 1 31 ? 26.64577 54.24431 69.79318 1.000 15.07286 202 MET B C 1
ATOM 1255 O O . MET B 1 31 ? 27.20458 55.17003 70.32177 1.000 17.24944 202 MET B O 1
ATOM 1269 N N . LEU B 1 32 ? 25.33150 54.12761 69.69734 1.000 16.13088 203 LEU B N 1
ATOM 1270 C CA . LEU B 1 32 ? 24.44641 55.19182 70.20414 1.000 16.44144 203 LEU B CA 1
ATOM 1271 C C . LEU B 1 32 ? 24.60193 55.29053 71.73084 1.000 17.23365 203 LEU B C 1
ATOM 1272 O O . LEU B 1 32 ? 24.78079 56.33362 72.21797 1.000 18.31535 203 LEU B O 1
ATOM 1288 N N . VAL B 1 33 ? 24.64592 54.18988 72.44240 1.000 18.17586 204 VAL B N 1
ATOM 1289 C CA . VAL B 1 33 ? 24.86330 54.26948 73.89101 1.000 21.93421 204 VAL B CA 1
ATOM 1290 C C . VAL B 1 33 ? 26.17654 54.99029 74.19451 1.000 23.50282 204 VAL B C 1
ATOM 1291 O O . VAL B 1 33 ? 26.25182 55.84971 75.07291 1.000 21.77366 204 VAL B O 1
ATOM 1304 N N . LYS B 1 34 ? 27.24002 54.64577 73.46602 1.000 19.86028 205 LYS B N 1
ATOM 1305 C CA . LYS B 1 34 ? 28.54107 55.27456 73.71060 1.000 20.08136 205 LYS B CA 1
ATOM 1306 C C . LYS B 1 34 ? 28.45534 56.78754 73.52088 1.000 20.47614 205 LYS B C 1
ATOM 1307 O O . LYS B 1 34 ? 29.07834 57.54333 74.28546 1.000 23.22121 205 LYS B O 1
ATOM 1326 N N . LEU B 1 35 ? 27.66225 57.24381 72.53588 1.000 20.43140 206 LEU B N 1
ATOM 1327 C CA . LEU B 1 35 ? 27.54020 58.65275 72.21527 1.000 17.48894 206 LEU B CA 1
ATOM 1328 C C . LEU B 1 35 ? 26.51029 59.37930 73.05950 1.000 19.64709 206 LEU B C 1
ATOM 1329 O O . LEU B 1 35 ? 26.34328 60.58838 72.88808 1.000 21.92895 206 LEU B O 1
ATOM 1345 N N . GLY B 1 36 ? 25.77390 58.67055 73.90807 1.000 21.94737 207 GLY B N 1
ATOM 1346 C CA . GLY B 1 36 ? 24.66065 59.28010 74.60850 1.000 19.68657 207 GLY B CA 1
ATOM 1347 C C . GLY B 1 36 ? 23.45056 59.54787 73.75327 1.000 19.83659 207 GLY B C 1
ATOM 1348 O O . GLY B 1 36 ? 22.64803 60.43390 74.09904 1.000 22.55534 207 GLY B O 1
ATOM 1352 N N . LEU B 1 37 ? 23.31105 58.83138 72.63689 1.000 17.58895 208 LEU B N 1
ATOM 1353 C CA . LEU B 1 37 ? 22.27172 59.07190 71.64741 1.000 17.29681 208 LEU B CA 1
ATOM 1354 C C . LEU B 1 37 ? 21.30728 57.89582 71.50860 1.000 17.39419 208 LEU B C 1
ATOM 1355 O O . LEU B 1 37 ? 20.70142 57.72085 70.45166 1.000 17.33629 208 LEU B O 1
ATOM 1371 N N . GLU B 1 38 ? 21.13418 57.11361 72.58532 1.000 20.99725 209 GLU B N 1
ATOM 1372 C CA . GLU B 1 38 ? 20.28480 55.92544 72.49334 1.000 20.47088 209 GLU B CA 1
ATOM 1373 C C . GLU B 1 38 ? 18.83562 56.25676 72.17046 1.000 19.31284 209 GLU B C 1
ATOM 1374 O O . GLU B 1 38 ? 18.13391 55.38120 71.66407 1.000 22.18161 209 GLU B O 1
ATOM 1386 N N . LYS B 1 39 ? 18.39626 57.49834 72.39045 1.000 20.69722 210 LYS B N 1
ATOM 1387 C CA . LYS B 1 39 ? 17.05402 57.90649 71.96935 1.000 25.12933 210 LYS B CA 1
ATOM 1388 C C . LYS B 1 39 ? 16.79940 57.65192 70.48990 1.000 22.46322 210 LYS B C 1
ATOM 1389 O O . LYS B 1 39 ? 15.64556 57.46089 70.08384 1.000 26.98218 210 LYS B O 1
ATOM 1408 N N . TYR B 1 40 ? 17.82511 57.66739 69.66426 1.000 18.74962 211 TYR B N 1
ATOM 1409 C CA . TYR B 1 40 ? 17.67066 57.50073 68.23260 1.000 19.25757 211 TYR B CA 1
ATOM 1410 C C . TYR B 1 40 ? 17.75544 56.04239 67.78829 1.000 18.33641 211 TYR B C 1
ATOM 1411 O O . TYR B 1 40 ? 17.69827 55.78477 66.59152 1.000 16.64147 211 TYR B O 1
ATOM 1429 N N . GLU B 1 41 ? 17.82792 55.08684 68.71572 1.000 18.39694 212 GLU B N 1
ATOM 1430 C CA . GLU B 1 41 ? 17.74581 53.68769 68.29864 1.000 18.68382 212 GLU B CA 1
ATOM 1431 C C . GLU B 1 41 ? 16.43533 53.41762 67.54587 1.000 16.85728 212 GLU B C 1
ATOM 1432 O O . GLU B 1 41 ? 16.41399 52.67409 66.55832 1.000 16.56514 212 GLU B O 1
ATOM 1444 N N . LYS B 1 42 ? 15.33067 54.01503 68.00129 1.000 19.57603 213 LYS B N 1
ATOM 1445 C CA . LYS B 1 42 ? 14.05044 53.88197 67.31640 1.000 20.17610 213 LYS B CA 1
ATOM 1446 C C . LYS B 1 42 ? 14.15462 54.34804 65.86496 1.000 18.10743 213 LYS B C 1
ATOM 1447 O O . LYS B 1 42 ? 13.65747 53.68603 64.94413 1.000 18.61276 213 LYS B O 1
ATOM 1466 N N . ASN B 1 43 ? 14.82543 55.46822 65.64427 1.000 16.92045 214 ASN B N 1
ATOM 1467 C CA . ASN B 1 43 ? 14.96887 56.01531 64.30273 1.000 15.75452 214 ASN B CA 1
ATOM 1468 C C . ASN B 1 43 ? 15.77649 55.07596 63.41497 1.000 15.93086 214 ASN B C 1
ATOM 1469 O O . ASN B 1 43 ? 15.49041 54.90358 62.21752 1.000 14.47279 214 ASN B O 1
ATOM 1480 N N . PHE B 1 44 ? 16.79377 54.45524 63.99471 1.000 14.09906 215 PHE B N 1
ATOM 1481 C CA . PHE B 1 44 ? 17.59857 53.50697 63.22997 1.000 13.23317 215 PHE B CA 1
ATOM 1482 C C . PHE B 1 44 ? 16.74769 52.29663 62.83800 1.000 14.03063 215 PHE B C 1
ATOM 1483 O O . PHE B 1 44 ? 16.79638 51.82593 61.69019 1.000 14.10959 215 PHE B O 1
ATOM 1500 N N . LYS B 1 45 ? 15.92563 51.79500 63.76159 1.000 15.11234 216 LYS B N 1
ATOM 1501 C CA . LYS B 1 45 ? 15.06192 50.67170 63.41760 1.000 16.58094 216 LYS B CA 1
ATOM 1502 C C . LYS B 1 45 ? 14.04764 51.06515 62.35499 1.000 17.06257 216 LYS B C 1
ATOM 1503 O O . LYS B 1 45 ? 13.82833 50.32483 61.38775 1.000 16.75201 216 LYS B O 1
ATOM 1522 N N . LYS B 1 46 ? 13.48106 52.25181 62.47822 1.000 15.74926 217 LYS B N 1
ATOM 1523 C CA . LYS B 1 46 ? 12.45498 52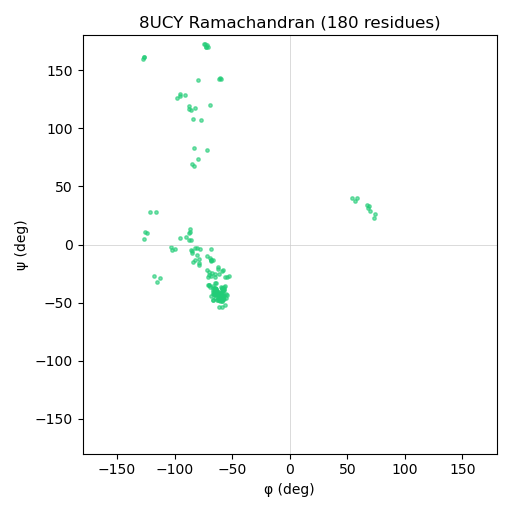.67034 61.52461 1.000 17.28365 217 LYS B CA 1
ATOM 1524 C C . LYS B 1 46 ? 13.02790 52.81294 60.11761 1.000 15.75715 217 LYS B C 1
ATOM 1525 O O . LYS B 1 46 ? 12.34798 52.47309 59.13289 1.000 19.25231 217 LYS B O 1
ATOM 1544 N N . GLY B 1 47 ? 14.25223 53.30961 60.00339 1.000 16.32827 218 GLY B N 1
ATOM 1545 C CA . GLY B 1 47 ? 14.90135 53.45921 58.71727 1.000 17.31260 218 GLY B CA 1
ATOM 1546 C C . GLY B 1 47 ? 15.65534 52.26015 58.23375 1.000 19.50497 218 GLY B C 1
ATOM 1547 O O . GLY B 1 47 ? 16.27471 52.31291 57.17574 1.000 17.59158 218 GLY B O 1
ATOM 1551 N N . LEU B 1 48 ? 15.59338 51.17463 58.97446 1.000 15.69136 219 LEU B N 1
ATOM 1552 C CA . LEU B 1 48 ? 16.32656 49.93168 58.63700 1.000 15.02549 219 LEU B CA 1
ATOM 1553 C C . LEU B 1 48 ? 17.81667 50.21007 58.52048 1.000 14.34383 219 LEU B C 1
ATOM 1554 O O . LEU B 1 48 ? 18.49971 49.67386 57.64169 1.000 15.30447 219 LEU B O 1
ATOM 1570 N N . LEU B 1 49 ? 18.32797 51.09403 59.39217 1.000 14.97285 220 LEU B N 1
ATOM 1571 C CA . LEU B 1 49 ? 19.77243 51.34560 59.51473 1.000 13.47267 220 LEU B CA 1
ATOM 1572 C C . LEU B 1 49 ? 20.36661 50.22147 60.36342 1.000 14.33067 220 LEU B C 1
ATOM 1573 O O . LEU B 1 49 ? 20.77363 50.40370 61.51667 1.000 14.72808 220 LEU B O 1
ATOM 1589 N N . THR B 1 50 ? 20.45539 49.05102 59.73094 1.000 15.61503 221 THR B N 1
ATOM 1590 C CA . THR B 1 50 ? 21.02012 47.84878 60.34573 1.000 16.30195 221 THR B CA 1
ATOM 1591 C C . THR B 1 50 ? 22.52439 47.97127 60.43427 1.000 15.74662 221 THR B C 1
ATOM 1592 O O . THR B 1 50 ? 23.08741 48.86736 59.85886 1.000 15.46238 221 THR B O 1
ATOM 1603 N N . ASP B 1 51 ? 23.15149 47.03000 61.11280 1.000 16.74938 222 ASP B N 1
ATOM 1604 C 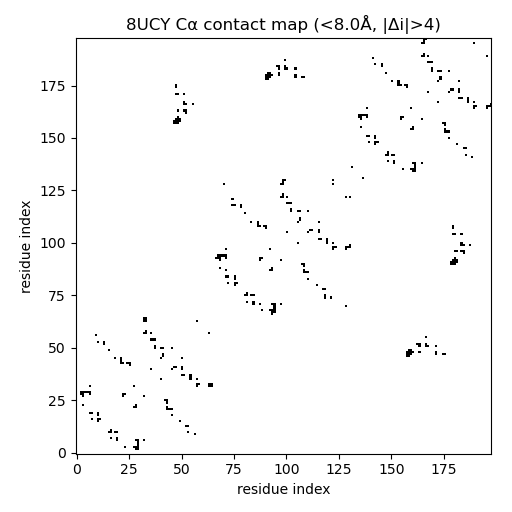CA . ASP B 1 51 ? 24.61995 47.09961 61.35443 1.000 16.18878 222 ASP B CA 1
ATOM 1605 C C . ASP B 1 51 ? 25.41194 47.17105 60.04013 1.000 18.03111 222 ASP B C 1
ATOM 1606 O O . ASP B 1 51 ? 26.36067 47.93004 60.00619 1.000 17.86004 222 ASP B O 1
ATOM 1615 N N . PRO B 1 52 ? 25.06846 46.44379 58.95709 1.000 16.66779 223 PRO B N 1
ATOM 1616 C CA . PRO B 1 52 ? 25.79366 46.62133 57.70383 1.000 18.54433 223 PRO B CA 1
ATOM 1617 C C . PRO B 1 52 ? 25.77524 48.03203 57.14806 1.000 17.71791 223 PRO B C 1
ATOM 1618 O O . PRO B 1 52 ? 26.64634 48.37168 56.35849 1.000 19.39969 223 PRO B O 1
ATOM 1629 N N . THR B 1 53 ? 24.80172 48.85527 57.54614 1.000 16.10456 224 THR B N 1
ATOM 1630 C CA . THR B 1 53 ? 24.68735 50.23410 57.03655 1.000 15.86769 224 THR B CA 1
ATOM 1631 C C . THR B 1 53 ? 25.60753 51.17258 57.79755 1.000 14.94127 224 THR B C 1
ATOM 1632 O O . THR B 1 53 ? 25.77991 52.26113 57.32466 1.000 15.11497 224 THR B O 1
ATOM 1643 N N . LEU B 1 54 ? 26.15891 50.76565 58.93391 1.000 15.08339 225 LEU B N 1
ATOM 1644 C CA . LEU B 1 54 ? 26.92625 51.72733 59.77615 1.000 16.26248 225 LEU B CA 1
ATOM 1645 C C . LEU B 1 54 ? 28.11168 52.34966 59.00891 1.000 16.45197 225 LEU B C 1
ATOM 1646 O O . LEU B 1 54 ? 28.23202 53.56857 59.05703 1.000 16.98098 225 LEU B O 1
ATOM 1662 N N . PRO B 1 55 ? 28.98579 51.58736 58.31295 1.000 16.38881 226 PRO B N 1
ATOM 1663 C CA . PRO B 1 55 ? 30.08230 52.21782 57.59385 1.000 20.58405 226 PRO B CA 1
ATOM 1664 C C . PRO B 1 55 ? 29.60725 53.02763 56.40015 1.000 20.61300 226 PRO B C 1
ATOM 1665 O O . PRO B 1 55 ? 30.41926 53.79851 55.90342 1.000 23.90550 226 PRO B O 1
ATOM 1676 N N . LEU B 1 56 ? 28.34146 52.90171 55.99123 1.000 18.08638 227 LEU B N 1
ATOM 1677 C CA . LEU B 1 56 ? 27.76831 53.56365 54.83176 1.000 18.74698 227 LEU B CA 1
ATOM 1678 C C . LEU B 1 56 ? 26.95713 54.80668 55.16535 1.000 16.03877 227 LEU B C 1
ATOM 1679 O O . LEU B 1 56 ? 26.50336 55.48663 54.23769 1.000 19.53918 227 LEU B O 1
ATOM 1695 N N . LEU B 1 57 ? 26.77149 55.12460 56.44547 1.000 16.03087 228 LEU B N 1
ATOM 1696 C CA . LEU B 1 57 ? 25.84318 56.19377 56.81034 1.000 16.38354 228 LEU B CA 1
ATOM 1697 C C . LEU B 1 57 ? 26.29462 57.52297 56.21887 1.000 20.68143 228 LEU B C 1
ATOM 1698 O O . LEU B 1 57 ? 27.49184 57.83069 56.15479 1.000 19.57603 228 LEU B O 1
ATOM 1714 N N . THR B 1 58 ? 25.31774 58.30574 55.78598 1.000 20.43403 229 THR B N 1
ATOM 1715 C CA . THR B 1 58 ? 25.51423 59.62222 55.22892 1.000 23.57388 229 THR B CA 1
ATOM 1716 C C . THR B 1 58 ? 24.63047 60.59558 56.00377 1.000 21.56838 229 THR B C 1
ATOM 1717 O O . THR B 1 58 ? 23.65109 60.20296 56.65155 1.000 19.82869 229 THR B O 1
ATOM 1728 N N . ASP B 1 59 ? 24.95764 61.88718 55.89852 1.000 23.74495 230 ASP B N 1
ATOM 1729 C CA . ASP B 1 59 ? 24.09565 62.89342 56.50732 1.000 22.48954 230 ASP B CA 1
ATOM 1730 C C . ASP B 1 59 ? 22.68966 62.80956 55.93760 1.000 26.99008 230 ASP B C 1
ATOM 1731 O O . ASP B 1 59 ? 21.70892 62.87800 56.68912 1.000 23.06592 230 ASP B O 1
ATOM 1740 N N . SER B 1 60 ? 22.57635 62.59593 54.62290 1.000 26.94007 231 SER B N 1
ATOM 1741 C CA . SER B 1 60 ? 21.26726 62.52492 53.98402 1.000 28.70081 231 SER B CA 1
ATOM 1742 C C . SER B 1 60 ? 20.44393 61.37209 54.53098 1.000 25.49253 231 SER B C 1
ATOM 1743 O O . SER B 1 60 ? 19.25354 61.53348 54.81178 1.000 27.31906 231 SER B O 1
ATOM 1751 N N . ALA B 1 61 ? 21.06299 60.20554 54.70666 1.000 22.70799 232 ALA B N 1
ATOM 1752 C CA . ALA B 1 61 ? 20.33762 59.05359 55.22346 1.000 22.76589 232 ALA B CA 1
ATOM 1753 C C . ALA B 1 61 ? 19.88316 59.30887 56.65504 1.000 25.30830 232 ALA B C 1
ATOM 1754 O O . ALA B 1 61 ? 18.77638 58.94624 57.03401 1.000 22.16055 232 ALA B O 1
ATOM 1761 N N . LEU B 1 62 ? 20.73909 59.90245 57.48235 1.000 20.91040 233 LEU B N 1
ATOM 1762 C CA . LEU B 1 62 ? 20.35054 60.13864 58.87084 1.000 19.64183 233 LEU B CA 1
ATOM 1763 C C . LEU B 1 62 ? 19.27878 61.22080 58.94693 1.000 23.05013 233 LEU B C 1
ATOM 1764 O O . LEU B 1 62 ? 18.40711 61.16620 59.82334 1.000 21.57364 233 LEU B O 1
ATOM 1780 N N . LYS B 1 63 ? 19.34241 62.22123 58.05926 1.000 22.89748 234 LYS B N 1
ATOM 1781 C CA . LYS B 1 63 ? 18.28236 63.22230 58.00438 1.000 25.21618 234 LYS B CA 1
ATOM 1782 C C . LYS B 1 63 ? 16.96703 62.56743 57.59684 1.000 26.29789 234 LYS B C 1
ATOM 1783 O O . LYS B 1 63 ? 15.91325 62.85886 58.17635 1.000 28.10600 234 LYS B O 1
ATOM 1802 N N . ASP B 1 64 ? 17.01454 61.62484 56.64229 1.000 27.39276 235 ASP B N 1
ATOM 1803 C CA . ASP B 1 64 ? 15.79019 60.92289 56.25663 1.000 29.38510 235 ASP B CA 1
ATOM 1804 C C . ASP B 1 64 ? 15.23414 60.08412 57.39999 1.000 30.47734 235 ASP B C 1
ATOM 1805 O O . ASP B 1 64 ? 14.03190 59.80239 57.43506 1.000 34.16989 235 ASP B O 1
ATOM 1814 N N . ALA B 1 65 ? 16.08318 59.66376 58.32888 1.000 24.97931 236 ALA B N 1
ATOM 1815 C CA . ALA B 1 65 ? 15.67537 58.96487 59.54093 1.000 23.82391 236 ALA B CA 1
ATOM 1816 C C . ALA B 1 65 ? 15.29817 59.92291 60.67699 1.000 21.70523 236 ALA B C 1
ATOM 1817 O O . ALA B 1 65 ? 15.13954 59.48173 61.82449 1.000 22.79221 236 ALA B O 1
ATOM 1824 N N . ASN B 1 66 ? 15.16404 61.20988 60.38147 1.000 23.16857 237 ASN B N 1
ATOM 1825 C CA . ASN B 1 66 ? 14.67156 62.19493 61.32670 1.000 25.11091 237 ASN B CA 1
ATOM 1826 C C . ASN B 1 66 ? 15.62368 62.44661 62.49404 1.000 25.71887 237 ASN B C 1
ATOM 1827 O O . ASN B 1 66 ? 15.18676 62.77168 63.59056 1.000 25.99785 237 ASN B O 1
ATOM 1838 N N . ILE B 1 67 ? 16.92624 62.32614 62.29704 1.000 23.12909 238 ILE B N 1
ATOM 1839 C CA . ILE B 1 67 ? 17.90222 62.61973 63.34733 1.000 23.30806 238 ILE B CA 1
ATOM 1840 C C . ILE B 1 67 ? 18.39046 64.05513 63.19074 1.000 20.14978 238 ILE B C 1
ATOM 1841 O O . ILE B 1 67 ? 18.73110 64.45314 62.07097 1.000 21.58417 238 ILE B O 1
ATOM 1857 N N . PRO B 1 68 ? 18.36999 64.87175 64.25031 1.000 19.57077 239 PRO B N 1
ATOM 1858 C CA . PRO B 1 68 ? 18.71729 66.30533 64.12695 1.000 24.52136 239 PRO B CA 1
ATOM 1859 C C . PRO B 1 68 ? 20.20319 66.53866 63.91546 1.000 20.33665 239 PRO B C 1
ATOM 1860 O O . PRO B 1 68 ? 21.01844 65.61189 64.04769 1.000 17.83898 239 PRO B O 1
ATOM 1871 N N . PRO B 1 69 ? 20.59297 67.78208 63.59113 1.000 20.18137 240 PRO B N 1
ATOM 1872 C CA . PRO B 1 69 ? 21.96447 68.03238 63.10881 1.000 21.77893 240 PRO B CA 1
ATOM 1873 C C . PRO B 1 69 ? 23.05756 67.60679 64.07232 1.000 18.88647 240 PRO B C 1
ATOM 1874 O O . PRO B 1 69 ? 24.02119 66.96254 63.62915 1.000 18.37589 240 PRO B O 1
ATOM 1885 N N . GLY B 1 70 ? 22.96192 67.93861 65.34328 1.000 17.93373 241 GLY B N 1
ATOM 1886 C CA . GLY B 1 70 ? 24.05010 67.65101 66.27272 1.000 18.41273 241 GLY B CA 1
ATOM 1887 C C . GLY B 1 70 ? 24.31571 66.16179 66.36814 1.000 16.32301 241 GLY B C 1
ATOM 1888 O O . GLY B 1 70 ? 25.45899 65.68752 66.22559 1.000 15.14918 241 GLY B O 1
ATOM 1892 N N . PRO B 1 71 ? 23.28234 65.37602 66.65423 1.000 14.58596 242 PRO B N 1
ATOM 1893 C CA . PRO B 1 71 ? 23.45784 63.90785 66.67078 1.000 15.69662 242 PRO B CA 1
ATOM 1894 C C . PRO B 1 71 ? 23.97720 63.35957 65.36426 1.000 15.07023 242 PRO B C 1
ATOM 1895 O O . PRO B 1 71 ? 24.80929 62.44272 65.38946 1.000 14.47016 242 PRO B O 1
ATOM 1906 N N . ARG B 1 72 ? 23.57894 63.89333 64.22259 1.000 14.92811 243 ARG B N 1
ATOM 1907 C CA . ARG B 1 72 ? 24.14244 63.41703 62.95796 1.000 16.02034 243 ARG B CA 1
ATOM 1908 C C . ARG B 1 72 ? 25.64558 63.61545 62.91546 1.000 14.38067 243 ARG B C 1
ATOM 1909 O O . ARG B 1 72 ? 26.37394 62.69145 62.48583 1.000 15.19919 243 ARG B O 1
ATOM 1930 N N . LEU B 1 73 ? 26.11350 64.80721 63.34505 1.000 15.27025 244 LEU B N 1
ATOM 1931 C CA . LEU B 1 73 ? 27.55178 65.06272 63.34962 1.000 15.54134 244 LEU B CA 1
ATOM 1932 C C . LEU B 1 73 ? 28.28007 64.03745 64.20704 1.000 17.07047 244 LEU B C 1
ATOM 1933 O O . LEU B 1 73 ? 29.34695 63.53412 63.82563 1.000 16.50198 244 LEU B O 1
ATOM 1949 N N . MET B 1 74 ? 27.74263 63.74967 65.37706 1.000 13.19369 245 MET B N 1
ATOM 1950 C CA . MET B 1 74 ? 28.40019 62.84252 66.31753 1.000 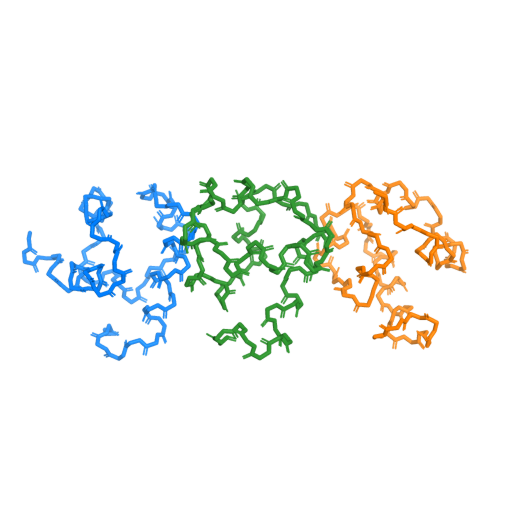14.10959 245 MET B CA 1
ATOM 1951 C C . MET B 1 74 ? 28.44784 61.42016 65.77126 1.000 13.69375 245 MET B C 1
ATOM 1952 O O . MET B 1 74 ? 29.48131 60.75414 65.86899 1.000 14.62281 245 MET B O 1
ATOM 1966 N N . ILE B 1 75 ? 27.36941 60.94394 65.18224 1.000 13.44372 246 ILE B N 1
ATOM 1967 C CA . ILE B 1 75 ? 27.30305 59.61066 64.56810 1.000 13.14368 246 ILE B CA 1
ATOM 1968 C C . ILE B 1 75 ? 28.26708 59.50500 63.39762 1.000 14.59386 246 ILE B C 1
ATOM 1969 O O . ILE B 1 75 ? 29.02592 58.54015 63.29796 1.000 15.72031 246 ILE B O 1
ATOM 1985 N N . LEU B 1 76 ? 28.26167 60.48749 62.49707 1.000 15.98350 247 LEU B N 1
ATOM 1986 C CA . LEU B 1 76 ? 29.13472 60.40992 61.31673 1.000 18.23377 247 LEU B CA 1
ATOM 1987 C C . LEU B 1 76 ? 30.60736 60.44161 61.69937 1.000 17.62843 247 LEU B C 1
ATOM 1988 O O . LEU B 1 76 ? 31.42969 59.70443 61.12548 1.000 19.45496 247 LEU B O 1
ATOM 2004 N N . ASP B 1 77 ? 30.96079 61.25481 62.69335 1.000 15.68609 248 ASP B N 1
ATOM 2005 C CA . ASP B 1 77 ? 32.32660 61.27667 63.18817 1.000 16.39670 248 ASP B CA 1
ATOM 2006 C C . ASP B 1 77 ? 32.69615 59.92363 63.79335 1.000 16.16510 248 ASP B C 1
ATOM 2007 O O . ASP B 1 77 ? 33.82139 59.45536 63.61783 1.000 17.66528 248 ASP B O 1
ATOM 2016 N N . HIS B 1 78 ? 31.80175 59.32199 64.56411 1.000 17.10468 249 HIS B N 1
ATOM 2017 C CA . HIS B 1 78 ? 32.08541 58.04505 65.18439 1.000 16.12562 249 HIS B CA 1
ATOM 2018 C C . HIS B 1 78 ? 32.38465 57.00714 64.12250 1.000 15.06760 249 HIS B C 1
ATOM 2019 O O . HIS B 1 78 ? 33.37504 56.27516 64.22034 1.000 17.66528 249 HIS B O 1
ATOM 2033 N N . ILE B 1 79 ? 31.56991 56.94138 63.06983 1.000 18.32588 250 ILE B N 1
ATOM 2034 C CA . ILE B 1 79 ? 31.84123 55.89753 62.06998 1.000 23.53703 250 ILE B CA 1
ATOM 2035 C C . ILE B 1 79 ? 33.14032 56.17376 61.31476 1.000 23.50808 250 ILE B C 1
ATOM 2036 O O . ILE B 1 79 ? 33.80863 55.23481 60.85823 1.000 26.26368 250 ILE B O 1
ATOM 2052 N N . GLN B 1 80 ? 33.54844 57.44226 61.18740 1.000 20.54194 251 GLN B N 1
ATOM 2053 C CA . GLN B 1 80 ? 34.82780 57.78558 60.55917 1.000 26.37158 251 GLN B CA 1
ATOM 2054 C C . GLN B 1 80 ? 36.04280 57.43081 61.41844 1.000 25.36357 251 GLN B C 1
ATOM 2055 O O . GLN B 1 80 ? 37.16383 57.31134 60.88573 1.000 28.78766 251 GLN B O 1
ATOM 2069 N N . ARG B 1 81 ? 35.88372 57.28471 62.72578 1.000 22.45006 252 ARG B N 1
ATOM 2070 C CA . ARG B 1 81 ? 37.01296 57.10805 63.61908 1.000 23.07908 252 ARG B CA 1
ATOM 2071 C C . ARG B 1 81 ? 37.09758 55.74233 64.26972 1.000 24.11079 252 ARG B C 1
ATOM 2072 O O . ARG B 1 81 ? 38.18075 55.32242 64.65424 1.000 26.94534 252 ARG B O 1
ATOM 2093 N N . ASP B 1 82 ? 35.99221 55.06360 64.48586 1.000 22.22109 253 ASP B N 1
ATOM 2094 C CA . ASP B 1 82 ? 36.03227 53.87702 65.30047 1.000 24.38977 253 ASP B CA 1
ATOM 2095 C C . ASP B 1 82 ? 36.36768 52.65120 64.46963 1.000 32.39073 253 ASP B C 1
ATOM 2096 O O . ASP B 1 82 ? 35.60489 52.30548 63.56804 1.000 28.49815 253 ASP B O 1
ATOM 2105 N N . PRO B 1 83 ? 37.47738 51.93120 64.75028 1.000 25.05827 254 PRO B N 1
ATOM 2106 C CA . PRO B 1 83 ? 37.79896 50.73545 64.00444 1.000 27.36907 254 PRO B CA 1
ATOM 2107 C C . PRO B 1 83 ? 36.80727 49.61865 64.30465 1.000 31.08794 254 PRO B C 1
ATOM 2108 O O . PRO B 1 83 ? 36.81509 48.65721 63.55918 1.000 46.24239 254 PRO B O 1
ATOM 2119 N N . GLU B 1 84 ? 35.99108 49.76409 65.35086 1.000 39.88110 255 GLU B N 1
ATOM 2120 C CA . GLU B 1 84 ? 34.92561 48.78538 65.69211 1.000 58.02801 255 GLU B CA 1
ATOM 2121 C C . GLU B 1 84 ? 33.91278 48.79278 64.54071 1.000 56.62521 255 GLU B C 1
ATOM 2122 O O . GLU B 1 84 ? 33.36720 47.72118 64.24419 1.000 41.26547 255 GLU B O 1
ATOM 2134 N N . ILE B 1 85 ? 33.71498 49.95263 63.90437 1.000 48.86112 256 ILE B N 1
ATOM 2135 C CA . ILE B 1 85 ? 32.82619 50.06487 62.70772 1.000 47.45043 256 ILE B CA 1
ATOM 2136 C C . ILE B 1 85 ? 33.68986 49.62430 61.52659 1.000 53.38272 256 ILE B C 1
ATOM 2137 O O . ILE B 1 85 ? 34.69213 50.30811 61.24961 1.000 44.47902 256 ILE B O 1
ATOM 2153 N N . LYS B 1 86 ? 33.30768 48.55232 60.85381 1.000 54.26966 257 LYS B N 1
ATOM 2154 C CA . LYS B 1 86 ? 34.15037 47.96084 59.78880 1.000 57.84904 257 LYS B CA 1
ATOM 2155 C C . LYS B 1 86 ? 33.97897 48.66425 58.44267 1.000 69.87154 257 LYS B C 1
ATOM 2156 O O . LYS B 1 86 ? 33.22807 48.12256 57.60517 1.000 81.30185 257 LYS B O 1
ATOM 2160 N N . GLY B 1 87 ? 34.68177 49.77340 58.21993 1.000 65.25782 258 GLY B N 1
ATOM 2161 C CA . GLY B 1 87 ? 34.59856 50.53677 56.95963 1.000 62.05744 258 GLY B CA 1
ATOM 2162 C C . GLY B 1 87 ? 34.71450 52.01980 57.21361 1.000 51.81674 258 GLY B C 1
ATOM 2163 O O . GLY B 1 87 ? 35.03169 52.37012 58.36390 1.000 69.18987 258 GLY B O 1
ATOM 2167 N N . GLU C 1 21 ? 11.75012 33.12409 36.80551 1.000 57.84000 192 GLU C N 1
ATOM 2168 C CA . GLU C 1 21 ? 12.10923 34.49773 37.14592 1.000 74.59000 192 GLU C CA 1
ATOM 2169 C C . GLU C 1 21 ? 12.26080 35.33546 35.87557 1.000 57.06000 192 GLU C C 1
ATOM 2170 O O . GLU C 1 21 ? 12.61835 34.80857 34.82171 1.000 59.95000 192 GLU C O 1
ATOM 2173 N N . ASP C 1 22 ? 11.98098 36.62910 35.97913 1.000 57.78851 193 ASP C N 1
ATOM 2174 C CA . ASP C 1 22 ? 12.08649 37.52682 34.83077 1.000 35.58848 193 ASP C CA 1
ATOM 2175 C C . ASP C 1 22 ? 13.55616 37.70776 34.45043 1.000 31.84856 193 ASP C C 1
ATOM 2176 O O . ASP C 1 22 ? 14.35362 38.19321 35.27110 1.000 28.43762 193 ASP C O 1
ATOM 2185 N N . PRO C 1 23 ? 13.96044 37.34887 33.22449 1.000 28.55079 194 PRO C N 1
ATOM 2186 C CA . PRO C 1 23 ? 15.39032 37.38878 32.88921 1.000 31.80908 194 PRO C CA 1
ATOM 2187 C C . PRO C 1 23 ? 15.96531 38.79558 32.82857 1.000 29.50354 194 PRO C C 1
ATOM 2188 O O . PRO C 1 23 ? 17.19110 38.94733 32.85228 1.000 29.09033 194 PRO C O 1
ATOM 2199 N N . PHE C 1 24 ? 15.13683 39.83338 32.78733 1.000 23.92918 195 PHE C N 1
ATOM 2200 C CA . PHE C 1 24 ? 15.66487 41.20613 32.76870 1.000 20.39192 195 PHE C CA 1
ATOM 2201 C C . PHE C 1 24 ? 16.05740 41.72121 34.14144 1.000 20.42087 195 PHE C C 1
ATOM 2202 O O . PHE C 1 24 ? 16.56882 42.83897 34.22191 1.000 22.81853 195 PHE C O 1
ATOM 2219 N N . PHE C 1 25 ? 15.83270 40.94229 35.18377 1.000 20.84724 196 PHE C N 1
ATOM 2220 C CA . PHE C 1 25 ? 16.09842 41.31819 36.55858 1.000 18.67592 196 PHE C CA 1
ATOM 2221 C C . PHE C 1 25 ? 17.03195 40.33578 37.25178 1.000 20.04188 196 PHE C C 1
ATOM 2222 O O . PHE C 1 25 ? 17.20501 40.45248 38.45770 1.000 20.63142 196 PHE C O 1
ATOM 2239 N N . THR C 1 26 ? 17.65214 39.40338 36.51202 1.000 22.76589 197 THR C N 1
ATOM 2240 C CA . THR C 1 26 ? 18.45476 38.34475 37.11827 1.000 26.57161 197 THR C CA 1
ATOM 2241 C C . THR C 1 26 ? 19.62911 38.90572 37.91584 1.000 26.24788 197 THR C C 1
ATOM 2242 O O . THR C 1 26 ? 19.86290 38.50449 39.06495 1.000 24.22396 197 THR C O 1
ATOM 2253 N N . ARG C 1 27 ? 20.39170 39.82259 37.32435 1.000 24.07131 198 ARG C N 1
ATOM 2254 C CA . ARG C 1 27 ? 21.57112 40.32553 38.03094 1.000 24.10289 198 ARG C CA 1
ATOM 2255 C C . ARG C 1 27 ? 21.18621 41.12645 39.25670 1.000 21.23676 198 ARG C C 1
ATOM 2256 O O . ARG C 1 27 ? 21.86249 41.06681 40.29560 1.000 21.78156 198 ARG C O 1
ATOM 2277 N N . GLY C 1 28 ? 20.10609 41.89688 39.16561 1.000 17.95215 199 GLY C N 1
ATOM 2278 C CA . GLY C 1 28 ? 19.63530 42.60966 40.33243 1.000 16.85465 199 GLY C CA 1
ATOM 2279 C C . GLY C 1 28 ? 19.15783 41.67740 41.43987 1.000 17.52052 199 GLY C C 1
ATOM 2280 O O . GLY C 1 28 ? 19.40568 41.93620 42.62073 1.000 18.33378 199 GLY C O 1
ATOM 2284 N N . ARG C 1 29 ? 18.46634 40.57027 41.08042 1.000 18.75225 200 ARG C N 1
ATOM 2285 C CA . ARG C 1 29 ? 18.07690 39.60911 42.10286 1.000 22.37900 200 ARG C CA 1
ATOM 2286 C C . ARG C 1 29 ? 19.28886 39.02210 42.79686 1.000 22.74483 200 ARG C C 1
ATOM 2287 O O . ARG C 1 29 ? 19.30328 38.88958 44.01891 1.000 23.71074 200 ARG C O 1
ATOM 2308 N N . THR C 1 30 ? 20.30427 38.63825 42.03082 1.000 24.38450 201 THR C N 1
ATOM 2309 C CA . THR C 1 30 ? 21.52513 38.10921 42.62679 1.000 25.16354 201 THR C CA 1
ATOM 2310 C C . THR C 1 30 ? 22.08092 39.09539 43.63731 1.000 23.95550 201 THR C C 1
ATOM 2311 O O . THR C 1 30 ? 22.46368 38.71036 44.75638 1.000 24.05288 201 THR C O 1
ATOM 2322 N N . MET C 1 31 ? 22.09202 40.37927 43.27882 1.000 20.41297 202 MET C N 1
ATOM 2323 C CA . MET C 1 31 ? 22.64476 41.38340 44.17933 1.000 19.58919 202 MET C CA 1
ATOM 2324 C C . MET C 1 31 ? 21.79690 41.45667 45.43746 1.000 19.63130 202 MET C C 1
ATOM 2325 O O . MET C 1 31 ? 22.31706 41.49184 46.56135 1.000 19.79448 202 MET C O 1
ATOM 2339 N N . LEU C 1 32 ? 20.46881 41.49472 45.26670 1.000 18.74962 203 LEU C N 1
ATOM 2340 C CA . LEU C 1 32 ? 19.60980 41.65394 46.43480 1.000 19.76026 203 LEU C CA 1
ATOM 2341 C C . LEU C 1 32 ? 19.72670 40.44045 47.35724 1.000 21.24728 203 LEU C C 1
ATOM 2342 O O . LEU C 1 32 ? 19.74972 40.58895 48.57018 1.000 21.34730 203 LEU C O 1
ATOM 2358 N N . VAL C 1 33 ? 19.83931 39.23540 46.79368 1.000 23.59757 204 VAL C N 1
ATOM 2359 C CA . VAL C 1 33 ? 20.04716 38.04601 47.62309 1.000 27.20853 204 VAL C CA 1
ATOM 2360 C C . VAL C 1 33 ? 21.35414 38.16217 48.41080 1.000 24.22659 204 VAL C C 1
ATOM 2361 O O . VAL C 1 33 ? 21.38673 37.90467 49.61889 1.000 29.60355 204 VAL C O 1
ATOM 2374 N N . LYS C 1 34 ? 22.43239 38.60545 47.75043 1.000 26.66899 205 LYS C N 1
ATOM 2375 C CA . LYS C 1 34 ? 23.71233 38.73854 48.44814 1.000 27.59278 205 LYS C CA 1
ATOM 2376 C C . LYS C 1 34 ? 23.58720 39.68481 49.62780 1.000 25.04774 205 LYS C C 1
ATOM 2377 O O . LYS C 1 34 ? 24.17574 39.44805 50.68378 1.000 29.75357 205 LYS C O 1
ATOM 2396 N N . LEU C 1 35 ? 22.81064 40.76464 49.46954 1.000 20.71301 206 LEU C N 1
ATOM 2397 C CA . LEU C 1 35 ? 22.68437 41.79386 50.49417 1.000 21.08674 206 LEU C CA 1
ATOM 2398 C C . LEU C 1 35 ? 21.63603 41.46677 51.56049 1.000 21.92105 206 LEU C C 1
ATOM 2399 O O . LEU C 1 35 ? 21.50511 42.23995 52.52022 1.000 23.15804 206 LEU C O 1
ATOM 2415 N N . GLY C 1 36 ? 20.88255 40.37764 51.41205 1.000 23.98182 207 GLY C N 1
ATOM 2416 C CA . GLY C 1 36 ? 19.79312 40.09643 52.31936 1.000 25.68203 207 GLY C CA 1
ATOM 2417 C C . GLY C 1 36 ? 18.58882 40.98064 52.09525 1.000 22.98170 207 GLY C C 1
ATOM 2418 O O . GLY C 1 36 ? 17.80168 41.20087 53.02531 1.000 28.75345 207 GLY C O 1
ATOM 2422 N N . LEU C 1 37 ? 18.41389 41.46993 50.87809 1.000 21.50521 208 LEU C N 1
ATOM 2423 C CA . LEU C 1 37 ? 17.40841 42.46937 50.55090 1.000 19.52603 208 LEU C CA 1
ATOM 2424 C C . LEU C 1 37 ? 16.44693 41.96260 49.48227 1.000 18.98649 208 LEU C C 1
ATOM 2425 O O . LEU C 1 37 ? 15.84664 42.77447 48.76708 1.000 19.23125 208 LEU C O 1
ATOM 2441 N N . GLU C 1 38 ? 16.24581 40.63129 49.42582 1.000 23.45281 209 GLU C N 1
ATOM 2442 C CA . GLU C 1 38 ? 15.36248 40.02765 48.42921 1.000 25.42936 209 GLU C CA 1
ATOM 2443 C C . GLU C 1 38 ? 13.95068 40.59767 48.48826 1.000 22.06054 209 GLU C C 1
ATOM 2444 O O . GLU C 1 38 ? 13.24248 40.60627 47.46639 1.000 26.02944 209 GLU C O 1
ATOM 2456 N N . LYS C 1 39 ? 13.51324 41.06349 49.66216 1.000 24.67927 210 LYS C N 1
ATOM 2457 C CA . LYS C 1 39 ? 12.18540 41.67265 49.79718 1.000 27.95862 210 LYS C CA 1
ATOM 2458 C C . LYS C 1 39 ? 11.92760 42.80090 48.78280 1.000 26.77689 210 LYS C C 1
ATOM 2459 O O . LYS C 1 39 ? 10.77617 43.05513 48.41892 1.000 29.42195 210 LYS C O 1
ATOM 2478 N N . TYR C 1 40 ? 12.96455 43.47919 48.29835 1.000 20.47877 211 TYR C N 1
ATOM 2479 C CA . TYR C 1 40 ? 12.80076 44.61562 47.41194 1.000 20.37086 211 TYR C CA 1
ATOM 2480 C C . TYR C 1 40 ? 12.90001 44.24721 45.95107 1.000 19.04965 211 TYR C C 1
ATOM 2481 O O . TYR C 1 40 ? 12.87658 45.14386 45.11073 1.000 18.81805 211 TYR C O 1
ATOM 2499 N N . GLU C 1 41 ? 12.99578 42.96222 45.62854 1.000 18.64171 212 GLU C N 1
ATOM 2500 C CA . GLU C 1 41 ? 12.91906 42.58058 44.21570 1.000 21.61049 212 GLU C CA 1
ATOM 2501 C C . GLU C 1 41 ? 11.61623 43.08048 43.58475 1.000 18.57328 212 GLU C C 1
ATOM 2502 O O . GLU C 1 41 ? 11.61535 43.54605 42.44157 1.000 18.60486 212 GLU C O 1
ATOM 2514 N N . LYS C 1 42 ? 10.50246 43.01018 44.31898 1.000 21.04726 213 LYS C N 1
ATOM 2515 C CA . LYS C 1 42 ? 9.23263 43.53118 43.82902 1.000 23.18699 213 LYS C CA 1
ATOM 2516 C C . LYS C 1 42 ? 9.33746 45.01221 43.51044 1.000 21.82630 213 LYS C C 1
ATOM 2517 O O . LYS C 1 42 ? 8.85164 45.45313 42.46636 1.000 19.46286 213 LYS C O 1
ATOM 2536 N N . ASN C 1 43 ? 9.98752 45.79147 44.38402 1.000 19.79448 214 ASN C N 1
ATOM 2537 C CA . ASN C 1 43 ? 10.17445 47.21564 44.13345 1.000 18.36536 214 ASN C CA 1
ATOM 2538 C C . ASN C 1 43 ? 10.98786 47.45932 42.86020 1.000 17.57316 214 ASN C C 1
ATOM 2539 O O . ASN C 1 43 ? 10.70640 48.38263 42.09190 1.000 16.72043 214 ASN C O 1
ATOM 2551 N N . PHE C 1 44 ? 12.03295 46.66372 42.62931 1.000 16.12299 215 PHE C N 1
ATOM 2552 C CA . PHE C 1 44 ? 12.80448 46.83035 41.40410 1.000 14.98601 215 PHE C CA 1
ATOM 2553 C C . PHE C 1 44 ? 11.93864 46.56265 40.18336 1.000 16.25721 215 PHE C C 1
ATOM 2554 O O . PHE C 1 44 ? 11.98239 47.31035 39.21407 1.000 16.35459 215 PHE C O 1
ATOM 2571 N N . LYS C 1 45 ? 11.11314 45.51149 40.22092 1.000 16.59146 216 LYS C N 1
ATOM 2572 C CA . LYS C 1 45 ? 10.26236 45.20385 39.08319 1.000 18.25219 216 LYS C CA 1
ATOM 2573 C C . LYS C 1 45 ? 9.23973 46.32131 38.87096 1.000 18.20481 216 LYS C C 1
ATOM 2574 O O . LYS C 1 45 ? 8.97994 46.72651 37.73286 1.000 17.22838 216 LYS C O 1
ATOM 2593 N N . LYS C 1 46 ? 8.63921 46.83187 39.94588 1.000 17.79424 217 LYS C N 1
ATOM 2594 C CA . LYS C 1 46 ? 7.62171 47.85937 39.79768 1.000 18.41273 217 LYS C CA 1
ATOM 2595 C C . LYS C 1 46 ? 8.20579 49.13697 39.21208 1.000 19.96029 217 LYS C C 1
ATOM 2596 O O . LYS C 1 46 ? 7.54169 49.79872 38.40096 1.000 22.43690 217 LYS C O 1
ATOM 2615 N N . GLY C 1 47 ? 9.44536 49.48889 39.59772 1.000 20.61563 218 GLY C N 1
ATOM 2616 C CA . GLY C 1 47 ? 10.13360 50.66668 39.11714 1.000 20.11031 218 GLY C CA 1
ATOM 2617 C C . GLY C 1 47 ? 10.87062 50.47724 37.82908 1.000 23.11593 218 GLY C C 1
ATOM 2618 O O . GLY C 1 47 ? 11.49018 51.42694 37.34660 1.000 20.48667 218 GLY C O 1
ATOM 2622 N N . LEU C 1 48 ? 10.75618 49.30385 37.22854 1.000 18.53117 219 LEU C N 1
ATOM 2623 C CA . LEU C 1 48 ? 11.49443 48.96843 35.99653 1.000 17.58632 219 LEU C CA 1
ATOM 2624 C C . LEU C 1 48 ? 12.99914 49.19363 36.15817 1.000 18.14428 219 LEU C C 1
ATOM 2625 O O . LEU C 1 48 ? 13.69538 49.60227 35.21688 1.000 17.80740 219 LEU C O 1
ATOM 2641 N N . LEU C 1 49 ? 13.51486 48.83881 37.32620 1.000 16.93361 220 LEU C N 1
ATOM 2642 C CA . LEU C 1 49 ? 14.95294 48.82597 37.61694 1.000 15.11234 220 LEU C CA 1
ATOM 2643 C C . LEU C 1 49 ? 15.54571 47.51262 37.10533 1.000 15.28604 220 LEU C C 1
ATOM 2644 O O . LEU C 1 49 ? 15.96909 46.64151 37.86658 1.000 15.52555 220 LEU C O 1
ATOM 2660 N N . THR C 1 50 ? 15.54063 47.39110 35.77438 1.000 16.89150 221 THR C N 1
ATOM 2661 C CA . THR C 1 50 ? 16.06816 46.22759 35.08472 1.000 17.39682 221 THR C CA 1
ATOM 2662 C C . THR C 1 50 ? 17.59119 46.22480 35.19644 1.000 16.18878 221 THR C C 1
ATOM 2663 O O . THR C 1 50 ? 18.21391 47.18386 35.65595 1.000 15.94139 221 THR C O 1
ATOM 2674 N N . ASP C 1 51 ? 18.19670 45.10651 34.79575 1.000 17.50999 222 ASP C N 1
ATOM 2675 C CA . ASP C 1 51 ? 19.64095 44.95563 34.97254 1.000 17.52315 222 ASP C CA 1
ATOM 2676 C C . ASP C 1 51 ? 20.46925 46.06556 34.32596 1.000 17.84688 222 ASP C C 1
ATOM 2677 O O . ASP C 1 51 ? 21.47681 46.45623 34.93462 1.000 18.45221 222 ASP C O 1
ATOM 2686 N N . PRO C 1 52 ? 20.11422 46.64162 33.16481 1.000 16.33880 223 PRO C N 1
ATOM 2687 C CA . PRO C 1 52 ? 20.90349 47.78755 32.65022 1.000 17.28628 223 PRO C CA 1
ATOM 2688 C C . PRO C 1 52 ? 20.90194 48.99689 33.55176 1.000 19.46549 223 PRO C C 1
ATOM 2689 O O . PRO C 1 52 ? 21.80473 49.83314 33.45328 1.000 20.35770 223 PRO C O 1
ATOM 2700 N N . THR C 1 53 ? 19.91692 49.12483 34.44790 1.000 15.99139 224 THR C N 1
ATOM 2701 C CA . THR C 1 53 ? 19.87347 50.26311 35.34647 1.000 15.94665 224 THR C CA 1
ATOM 2702 C C . THR C 1 53 ? 20.83089 50.12291 36.51335 1.000 15.75189 224 THR C C 1
ATOM 2703 O O . THR C 1 53 ? 21.09060 51.11854 37.18692 1.000 16.16773 224 THR C O 1
ATOM 2714 N N . LEU C 1 54 ? 21.34468 48.90675 36.79671 1.000 16.94150 225 LEU C N 1
ATOM 2715 C CA . LEU C 1 54 ? 22.07719 48.71227 38.04865 1.000 17.02046 225 LEU C CA 1
ATOM 2716 C C . LEU C 1 54 ? 23.27590 49.63802 38.17708 1.000 16.24142 225 LEU C C 1
ATOM 2717 O O . LEU C 1 54 ? 23.41018 50.28062 39.23581 1.000 18.49169 225 LEU C O 1
ATOM 2733 N N . PRO C 1 55 ? 24.11542 49.84183 37.15384 1.000 16.85465 226 PRO C N 1
ATOM 2734 C CA . PRO C 1 55 ? 25.22910 50.79148 37.32327 1.000 19.68394 226 PRO C CA 1
ATOM 2735 C C . PRO C 1 55 ? 24.78708 52.23091 37.48181 1.000 20.12873 226 PRO C C 1
ATOM 2736 O O . PRO C 1 55 ? 25.61194 53.08124 37.87933 1.000 22.86327 226 PRO C O 1
ATOM 2747 N N . LEU C 1 56 ? 23.51460 52.52399 37.17793 1.000 17.53368 227 LEU C N 1
ATOM 2748 C CA . LEU C 1 56 ? 22.99267 53.87923 37.13351 1.000 17.30207 227 LEU C CA 1
ATOM 2749 C C . LEU C 1 56 ? 22.18037 54.24854 38.36453 1.000 17.74160 227 LEU C C 1
ATOM 2750 O O . LEU C 1 56 ? 21.74775 55.40097 38.46917 1.000 20.73933 227 LEU C O 1
ATOM 2766 N N . LEU C 1 57 ? 21.94986 53.32256 39.28892 1.000 17.98900 228 LEU C N 1
ATOM 2767 C CA . LEU C 1 57 ? 21.01867 53.59966 40.38599 1.000 16.79938 228 LEU C CA 1
ATOM 2768 C C . LEU C 1 57 ? 21.48613 54.79363 41.20445 1.000 18.24429 228 LEU C C 1
ATOM 2769 O O . LEU C 1 57 ? 22.69389 54.98944 41.43815 1.000 19.62867 228 LEU C O 1
ATOM 2785 N N . THR C 1 58 ? 20.52508 55.58643 41.64533 1.000 19.67604 229 THR C N 1
ATOM 2786 C CA . THR C 1 58 ? 20.76961 56.73210 42.48785 1.000 22.44216 229 THR C CA 1
ATOM 2787 C C . THR C 1 58 ? 19.87502 56.60330 43.71806 1.000 23.89497 229 THR C C 1
ATOM 2788 O O . THR C 1 58 ? 18.87408 55.85888 43.73753 1.000 20.99462 229 THR C O 1
ATOM 2799 N N . ASP C 1 59 ? 20.23917 57.34221 44.75871 1.000 24.62664 230 ASP C N 1
ATOM 2800 C CA . ASP C 1 59 ? 19.39637 57.35346 45.94387 1.000 26.14261 230 ASP C CA 1
ATOM 2801 C C . ASP C 1 59 ? 17.99066 57.80433 45.58496 1.000 27.00850 230 ASP C C 1
ATOM 2802 O O . ASP C 1 59 ? 17.01155 57.24913 46.09335 1.000 23.59230 230 ASP C O 1
ATOM 2811 N N A SER C 1 60 ? 17.87108 58.79682 44.69860 0.330 27.54278 231 SER C N 1
ATOM 2812 N N B SER C 1 60 ? 17.87507 58.80783 44.70560 0.670 27.56120 231 SER C N 1
ATOM 2813 C CA A SER C 1 60 ? 16.55627 59.31781 44.33365 0.330 27.64542 231 SER C CA 1
ATOM 2814 C CA B SER C 1 60 ? 16.56425 59.32982 44.31764 0.670 27.70595 231 SER C CA 1
ATOM 2815 C C A SER C 1 60 ? 15.70864 58.26034 43.63321 0.330 25.98996 231 SER C C 1
ATOM 2816 C C B SER C 1 60 ? 15.71364 58.26335 43.63221 0.670 26.01365 231 SER C C 1
ATOM 2817 O O A SER C 1 60 ? 14.50888 58.13374 43.91148 0.330 27.15062 231 SER C O 1
ATOM 2818 O O B SER C 1 60 ? 14.51287 58.13975 43.91348 0.670 27.04272 231 SER C O 1
ATOM 2833 N N . ALA C 1 61 ? 16.30355 57.49984 42.71339 1.000 22.82642 232 ALA C N 1
ATOM 2834 C CA . ALA C 1 61 ? 15.53688 56.47448 42.00892 1.000 23.81338 232 ALA C CA 1
ATOM 2835 C C . ALA C 1 61 ? 15.06861 55.38718 42.97242 1.000 23.69758 232 ALA C C 1
ATOM 2836 O O . ALA C 1 61 ? 13.92926 54.91352 42.89182 1.000 23.20015 232 ALA C O 1
ATOM 2843 N N . LEU C 1 62 ? 15.92835 54.99076 43.91141 1.000 21.40520 233 LEU C N 1
ATOM 2844 C CA . LEU C 1 62 ? 15.55701 53.94258 44.84888 1.000 18.82857 233 LEU C CA 1
ATOM 2845 C C . LEU C 1 62 ? 14.51149 54.44147 45.83289 1.000 21.44468 233 LEU C C 1
ATOM 2846 O O . LEU C 1 62 ? 13.64166 53.67238 46.23734 1.000 20.92619 233 LEU C O 1
ATOM 2862 N N . LYS C 1 63 ? 14.57375 55.71371 46.22239 1.000 22.07107 234 LYS C N 1
ATOM 2863 C CA . LYS C 1 63 ? 13.55312 56.26859 47.09337 1.000 26.77953 2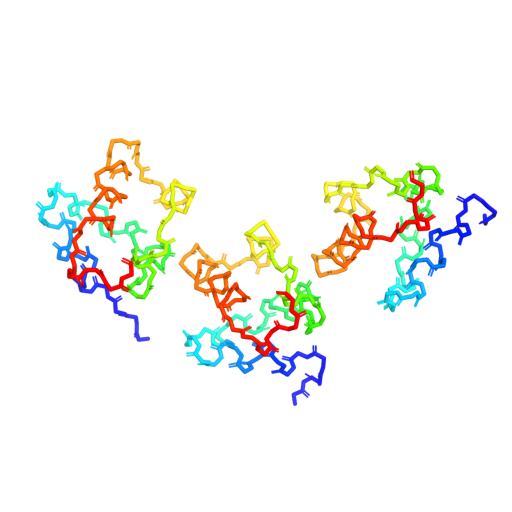34 LYS C CA 1
ATOM 2864 C C . LYS C 1 63 ? 12.22591 56.32242 46.35960 1.000 26.27683 234 LYS C C 1
ATOM 2865 O O . LYS C 1 63 ? 11.17740 56.05515 46.95090 1.000 29.26667 234 LYS C O 1
ATOM 2884 N N . ASP C 1 64 ? 12.25327 56.59696 45.05249 1.000 25.55570 235 ASP C N 1
ATOM 2885 C CA . ASP C 1 64 ? 11.01215 56.58290 44.27773 1.000 26.69267 235 ASP C CA 1
ATOM 2886 C C . ASP C 1 64 ? 10.45012 55.17503 44.10437 1.000 30.91686 235 ASP C C 1
ATOM 2887 O O . ASP C 1 64 ? 9.24230 55.01624 43.90165 1.000 33.29347 235 ASP C O 1
ATOM 2896 N N . ALA C 1 65 ? 11.28259 54.15125 44.19260 1.000 25.69782 236 ALA C N 1
ATOM 2897 C CA . ALA C 1 65 ? 10.81856 52.77059 44.20521 1.000 23.82654 236 ALA C CA 1
ATOM 2898 C C . ALA C 1 65 ? 10.45651 52.28861 45.61146 1.000 20.40771 236 ALA C C 1
ATOM 2899 O O . ALA C 1 65 ? 10.29927 51.07847 45.81895 1.000 24.90825 236 ALA C O 1
ATOM 2906 N N . ASN C 1 66 ? 10.34538 53.20682 46.57314 1.000 24.38187 237 ASN C N 1
ATOM 2907 C CA . ASN C 1 66 ? 9.86902 52.93365 47.91033 1.000 25.47411 237 ASN C CA 1
ATOM 2908 C C . ASN C 1 66 ? 10.78944 52.04227 48.72850 1.000 24.37398 237 ASN C C 1
ATOM 2909 O O . ASN C 1 66 ? 10.32769 51.27793 49.57287 1.000 28.04810 237 ASN C O 1
ATOM 2920 N N . ILE C 1 67 ? 12.08621 52.17904 48.51820 1.000 23.25016 238 ILE C N 1
ATOM 2921 C CA . ILE C 1 67 ? 13.09242 51.42775 49.27230 1.000 24.12131 238 ILE C CA 1
ATOM 2922 C C . ILE C 1 67 ? 13.57040 52.29888 50.42988 1.000 20.69459 238 ILE C C 1
ATOM 2923 O O . ILE C 1 67 ? 13.92970 53.46130 50.19637 1.000 23.45808 238 ILE C O 1
ATOM 2939 N N . PRO C 1 68 ? 13.55934 51.79833 51.67107 1.000 20.24190 239 PRO C N 1
ATOM 2940 C CA . PRO C 1 68 ? 13.89736 52.64025 52.83369 1.000 22.05791 239 PRO C CA 1
ATOM 2941 C C . PRO C 1 68 ? 15.38392 52.96239 52.89429 1.000 20.64458 239 PRO C C 1
ATOM 2942 O O . PRO C 1 68 ? 16.18961 52.38126 52.15536 1.000 19.03123 239 PRO C O 1
ATOM 2953 N N . PRO C 1 69 ? 15.78782 53.85432 53.80987 1.000 20.48930 240 PRO C N 1
ATOM 2954 C CA . PRO C 1 69 ? 17.15101 54.41323 53.73941 1.000 23.78706 240 PRO C CA 1
ATOM 2955 C C . PRO C 1 69 ? 18.25650 53.38586 53.88359 1.000 22.71062 240 PRO C C 1
ATOM 2956 O O . PRO C 1 69 ? 19.22728 53.43995 53.11439 1.000 19.05228 240 PRO C O 1
ATOM 2967 N N . GLY C 1 70 ? 18.20296 52.49416 54.87794 1.000 19.05492 241 GLY C N 1
ATOM 2968 C CA . GLY C 1 70 ? 19.27538 51.51875 55.04611 1.000 17.48631 241 GLY C CA 1
ATOM 2969 C C . GLY C 1 70 ? 19.53939 50.64665 53.81339 1.000 16.56514 241 GLY C C 1
ATOM 2970 O O . GLY C 1 70 ? 20.67245 50.53907 53.30922 1.000 15.47291 241 GLY C O 1
ATOM 2974 N N . PRO C 1 71 ? 18.49818 50.02197 53.27782 1.000 15.95454 242 PRO C N 1
ATOM 2975 C CA . PRO C 1 71 ? 18.66604 49.25074 52.04309 1.000 16.19405 242 PRO C CA 1
ATOM 2976 C C . PRO C 1 71 ? 19.18864 50.08304 50.89567 1.000 15.28078 242 PRO C C 1
ATOM 2977 O O . PRO C 1 71 ? 19.99121 49.58088 50.09471 1.000 14.28066 242 PRO C O 1
ATOM 2988 N N . ARG C 1 72 ? 18.76083 51.34339 50.78527 1.000 16.12562 243 ARG C N 1
ATOM 2989 C CA . ARG C 1 72 ? 19.31242 52.19377 49.71984 1.000 18.08901 243 ARG C CA 1
ATOM 2990 C C . ARG C 1 72 ? 20.83127 52.31699 49.85651 1.000 15.26499 243 ARG C C 1
ATOM 2991 O O . ARG C 1 72 ? 21.56125 52.20065 48.86442 1.000 16.03350 243 ARG C O 1
ATOM 3012 N N . LEU C 1 73 ? 21.31616 52.55714 51.08233 1.000 16.79938 244 LEU C N 1
ATOM 3013 C CA . LEU C 1 73 ? 22.76201 52.69127 51.27101 1.000 16.99414 244 LEU C CA 1
ATOM 3014 C C . LEU C 1 73 ? 23.46874 51.41412 50.84636 1.000 18.34167 244 LEU C C 1
ATOM 3015 O O . LEU C 1 73 ? 24.54356 51.46141 50.23715 1.000 16.77043 244 LEU C O 1
ATOM 3031 N N . MET C 1 74 ? 22.93647 50.25450 51.23191 1.000 15.12813 245 MET C N 1
ATOM 3032 C CA . MET C 1 74 ? 23.61623 48.97836 50.93226 1.000 15.05970 245 MET C CA 1
ATOM 3033 C C . MET C 1 74 ? 23.63032 48.71681 49.43736 1.000 14.59122 245 MET C C 1
ATOM 3034 O O . MET C 1 74 ? 24.64985 48.27506 48.91134 1.000 16.58357 245 MET C O 1
ATOM 3048 N N . ILE C 1 75 ? 22.54175 49.02599 48.73145 1.000 15.27552 246 ILE C N 1
ATOM 3049 C CA . ILE C 1 75 ? 22.47380 48.79935 47.29254 1.000 15.63609 246 ILE C CA 1
ATOM 3050 C C . ILE C 1 75 ? 23.44936 49.71847 46.58501 1.000 16.95466 246 ILE C C 1
ATOM 3051 O O . ILE C 1 75 ? 24.20080 49.29020 45.71004 1.000 16.74938 246 ILE C O 1
ATOM 3067 N N . LEU C 1 76 ? 23.43859 51.00659 46.93452 1.000 17.12574 247 LEU C N 1
ATOM 3068 C CA . LEU C 1 76 ? 24.30410 51.96156 46.24700 1.000 17.85214 247 LEU C CA 1
ATOM 3069 C C . LEU C 1 76 ? 25.77762 51.63475 46.50785 1.000 19.53918 247 LEU C C 1
ATOM 3070 O O . LEU C 1 76 ? 26.61332 51.72560 45.60766 1.000 19.38917 247 LEU C O 1
ATOM 3086 N N . ASP C 1 77 ? 26.11244 51.21569 47.72195 1.000 17.73634 248 ASP C N 1
ATOM 3087 C CA . ASP C 1 77 ? 27.48705 50.82875 47.99084 1.000 19.78132 248 ASP C CA 1
ATOM 3088 C C . ASP C 1 77 ? 27.86062 49.61596 47.16723 1.000 18.39168 248 ASP C C 1
ATOM 3089 O O . ASP C 1 77 ? 28.95560 49.55431 46.61205 1.000 19.62341 248 ASP C O 1
ATOM 3098 N N . HIS C 1 78 ? 26.94495 48.66161 47.02876 1.000 16.97046 249 HIS C N 1
ATOM 3099 C CA . HIS C 1 78 ? 27.25053 47.45476 46.27916 1.000 17.53894 249 HIS C CA 1
ATOM 3100 C C . HIS C 1 78 ? 27.56978 47.78966 44.83898 1.000 18.22850 249 HIS C C 1
ATOM 3101 O O . HIS C 1 78 ? 28.56535 47.31386 44.27297 1.000 19.61025 249 HIS C O 1
ATOM 3115 N N . ILE C 1 79 ? 26.73550 48.60624 44.21182 1.000 19.88923 250 ILE C N 1
ATOM 3116 C CA . ILE C 1 79 ? 26.98183 48.89405 42.80067 1.000 21.98158 250 ILE C CA 1
ATOM 3117 C C . ILE C 1 79 ? 28.30572 49.65087 42.62813 1.000 25.39778 250 ILE C C 1
ATOM 3118 O O . ILE C 1 79 ? 28.98070 49.53044 41.59705 1.000 28.12442 250 ILE C O 1
ATOM 3134 N N . GLN C 1 80 ? 28.72382 50.41585 43.63076 1.000 25.22408 251 GLN C N 1
ATOM 3135 C CA . GLN C 1 80 ? 29.96373 51.16658 43.53624 1.000 28.57974 251 GLN C CA 1
ATOM 3136 C C . GLN C 1 80 ? 31.19099 50.32043 43.81534 1.000 30.68526 251 GLN C C 1
ATOM 3137 O O . GLN C 1 80 ? 32.31029 50.77892 43.53495 1.000 33.41716 251 GLN C O 1
ATOM 3151 N N . ARG C 1 81 ? 31.03182 49.09738 44.27883 1.000 23.96866 252 ARG C N 1
ATOM 3152 C CA . ARG C 1 81 ? 32.15710 48.24312 44.64395 1.000 24.47136 252 ARG C CA 1
ATOM 3153 C C . ARG C 1 81 ? 32.26176 46.97095 43.82941 1.000 26.79795 252 ARG C C 1
ATOM 3154 O O . ARG C 1 81 ? 33.37448 46.44347 43.66640 1.000 27.91124 252 ARG C O 1
ATOM 3175 N N . ASP C 1 82 ? 31.16939 46.45720 43.30981 1.000 26.35579 253 ASP C N 1
ATOM 3176 C CA . ASP C 1 82 ? 31.19512 45.16100 42.68830 1.000 29.04559 253 ASP C CA 1
ATOM 3177 C C . ASP C 1 82 ? 31.57167 45.28698 41.22918 1.000 35.20159 253 ASP C C 1
ATOM 3178 O O . ASP C 1 82 ? 30.82366 45.89263 40.46509 1.000 33.46980 253 ASP C O 1
ATOM 3187 N N . PRO C 1 83 ? 32.69340 44.71642 40.80619 1.000 33.33294 254 PRO C N 1
ATOM 3188 C CA . PRO C 1 83 ? 33.13193 44.86251 39.41005 1.000 36.84389 254 PRO C CA 1
ATOM 3189 C C . PRO C 1 83 ? 32.29284 44.09194 38.41450 1.000 42.39456 254 PRO C C 1
ATOM 3190 O O . PRO C 1 83 ? 32.46432 44.29972 37.20939 1.000 47.31620 254 PRO C O 1
ATOM 3201 N N . GLU C 1 84 ? 31.39516 43.22383 38.87000 1.000 43.88158 255 GLU C N 1
ATOM 3202 C CA . GLU C 1 84 ? 30.47994 42.55618 37.95342 1.000 49.66122 255 GLU C CA 1
ATOM 3203 C C . GLU C 1 84 ? 29.24768 43.39831 37.64433 1.000 51.09560 255 GLU C C 1
ATOM 3204 O O . GLU C 1 84 ? 28.53094 43.08793 36.68658 1.000 55.34874 255 GLU C O 1
ATOM 3216 N N . ILE C 1 85 ? 28.97935 44.43823 38.43099 1.000 45.32386 256 ILE C N 1
ATOM 3217 C CA . ILE C 1 85 ? 28.01481 45.46471 38.04078 1.000 53.70118 256 ILE C CA 1
ATOM 3218 C C . ILE C 1 85 ? 28.71736 46.34732 37.01131 1.000 63.75238 256 ILE C C 1
ATOM 3219 O O . ILE C 1 85 ? 29.60431 47.13271 37.35684 1.000 58.18856 256 ILE C O 1
ATOM 3235 N N . LYS C 1 86 ? 28.32432 46.21428 35.74343 1.000 69.23199 257 LYS C N 1
ATOM 3236 C CA . LYS C 1 86 ? 29.08032 46.76993 34.62008 1.000 71.95336 257 LYS C CA 1
ATOM 3237 C C . LYS C 1 86 ? 28.95614 48.29074 34.57753 1.000 75.68276 257 LYS C C 1
ATOM 3238 O O . LYS C 1 86 ? 28.17518 48.86533 33.81345 1.000 87.68157 257 LYS C O 1
ATOM 3242 N N . GLY C 1 87 ? 29.76836 48.95120 35.39812 1.000 63.01282 258 GLY C N 1
ATOM 3243 C CA . GLY C 1 87 ? 29.84930 50.40132 35.39556 1.000 60.40724 258 GLY C CA 1
ATOM 3244 C C . GLY C 1 87 ? 29.29159 51.05900 36.64341 1.000 72.38499 258 GLY C C 1
ATOM 3245 O O . GLY C 1 87 ? 29.90883 51.03128 37.70930 1.000 72.13496 258 GLY C O 1
#

Radius of gyration: 19.68 Å; Cα contacts (8 Å, |Δi|>4): 234; chains: 3; bounding box: 35×36×62 Å

Sequence (198 aa):
DPFFTRGRTMLVKLGLEEKYEEKNFKKGLLTDPTLPLLTDSALKDANIPPGPRLMILDHIQRDPEIKDPFFTRRGRTMLVKLGLEKYEKNFKKGLLTDPTLPLLTDSALKDANIPPGPRLMILDHIQRDPEIKGEDPFFTRGRTMLVKLGLEKYEKNFKKGLLTDPTLPLLTDSSALKDANIPPGPRLMILDH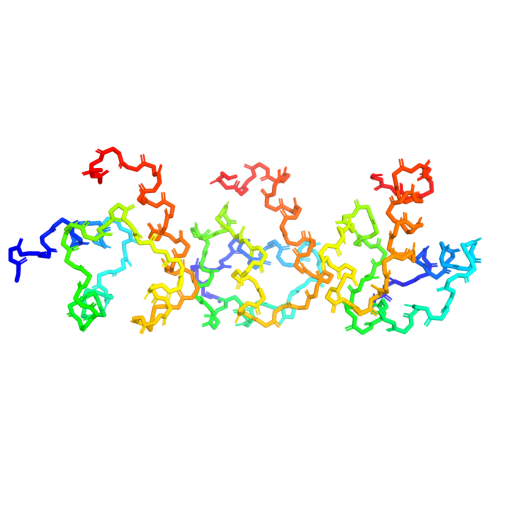IQRDPEIKG

Solvent-accessible surface area: 11259 Å² total; per-residue (Å²): 68,106,134,21,60,153,2,77,69,3,0,80,107,38,60,15,101,152,12,22,147,12,1,86,181,39,128,18,28,22,90,33,3,55,127,11,70,49,75,35,0,97,120,12,120,2,36,17,0,4,9,17,23,0,27,38,16,21,136,182,31,132,111,21,104,173,89,143,22,78,154,2,92,66,5,0,91,153,38,56,18,97,160,24,20,161,28,1,100,178,5,60,1,18,8,70,0,2,43,39,11,60,58,63,5,0,104,53,8,120,3,56,87,35,23,24,125,87,0,41,68,18,18,142,171,32,130,119,11,88,84,116,55,99,137,13,62,103,2,45,72,2,0,89,127,39,54,17,84,154,8,22,144,12,1,81,180,5,66,1,29,11,70,0,0,37,39,9,60,51,72,6,0,102,60,8,122,2,36,18,0,4,8,17,20,0,25,39,22,10,134,182,33,124,144,12,77,85